Protein AF-0000000068962182 (afdb_homodimer)

Structure (mmCIF, N/CA/C/O backbone):
data_AF-0000000068962182-model_v1
#
loop_
_entity.id
_entity.type
_entity.pdbx_description
1 polymer 'SnoaL-like domain-containing protein'
#
loop_
_atom_site.group_PDB
_atom_site.id
_atom_site.type_symbol
_atom_site.label_atom_id
_atom_site.label_alt_id
_atom_site.label_comp_id
_atom_site.label_asym_id
_atom_site.label_entity_id
_atom_site.label_seq_id
_atom_site.pdbx_PDB_ins_code
_atom_site.Cartn_x
_atom_site.Cartn_y
_atom_site.Cartn_z
_atom_site.occupancy
_atom_site.B_iso_or_equiv
_atom_site.auth_seq_id
_atom_site.auth_comp_id
_atom_site.auth_asym_id
_atom_site.auth_atom_id
_atom_site.pdbx_PDB_model_num
ATOM 1 N N . MET A 1 1 ? 21.016 -2.477 -6.348 1 65.06 1 MET A N 1
ATOM 2 C CA . MET A 1 1 ? 19.859 -1.997 -7.09 1 65.06 1 MET A CA 1
ATOM 3 C C . MET A 1 1 ? 18.875 -1.283 -6.164 1 65.06 1 MET A C 1
ATOM 5 O O . MET A 1 1 ? 18.75 -1.638 -4.992 1 65.06 1 MET A O 1
ATOM 9 N N . ALA A 1 2 ? 18.281 -0.218 -6.66 1 84.88 2 ALA A N 1
ATOM 10 C CA . ALA A 1 2 ? 17.359 0.562 -5.84 1 84.88 2 ALA A CA 1
ATOM 11 C C . ALA A 1 2 ? 16.078 -0.208 -5.582 1 84.88 2 ALA A C 1
ATOM 13 O O . ALA A 1 2 ? 15.742 -1.144 -6.316 1 84.88 2 ALA A O 1
ATOM 14 N N . THR A 1 3 ? 15.523 -0.072 -4.477 1 95 3 THR A N 1
ATOM 15 C CA . THR A 1 3 ? 14.305 -0.744 -4.035 1 95 3 THR A CA 1
ATOM 16 C C . THR A 1 3 ? 13.234 -0.695 -5.121 1 95 3 THR A C 1
ATOM 18 O O . THR A 1 3 ? 12.578 -1.699 -5.395 1 95 3 THR A O 1
ATOM 21 N N . ILE A 1 4 ? 13.125 0.376 -5.848 1 97.5 4 ILE A N 1
ATOM 22 C CA . ILE A 1 4 ? 12.102 0.537 -6.883 1 97.5 4 ILE A CA 1
ATOM 23 C C . ILE A 1 4 ? 12.43 -0.361 -8.07 1 97.5 4 ILE A C 1
ATOM 25 O O . ILE A 1 4 ? 11.531 -0.941 -8.688 1 97.5 4 ILE A O 1
ATOM 29 N N . GLU A 1 5 ? 13.68 -0.471 -8.445 1 97.25 5 GLU A N 1
ATOM 30 C CA . GLU A 1 5 ? 14.086 -1.327 -9.562 1 97.25 5 GLU A CA 1
ATOM 31 C C . GLU A 1 5 ? 13.758 -2.791 -9.273 1 97.25 5 GLU A C 1
ATOM 33 O O . GLU A 1 5 ? 13.375 -3.533 -10.18 1 97.25 5 GLU A O 1
ATOM 38 N N . ILE A 1 6 ? 13.969 -3.189 -8.086 1 98 6 ILE A N 1
ATOM 39 C CA . ILE A 1 6 ? 13.633 -4.555 -7.684 1 98 6 ILE A CA 1
ATOM 40 C C . ILE A 1 6 ? 12.125 -4.773 -7.816 1 98 6 ILE A C 1
ATOM 42 O O . ILE A 1 6 ? 11.688 -5.816 -8.305 1 98 6 ILE A O 1
ATOM 46 N N . ALA A 1 7 ? 11.312 -3.791 -7.41 1 98.56 7 ALA A N 1
ATOM 47 C CA . ALA A 1 7 ? 9.859 -3.877 -7.543 1 98.56 7 ALA A CA 1
ATOM 48 C C . ALA A 1 7 ? 9.453 -3.969 -9.008 1 98.56 7 ALA A C 1
ATOM 50 O O . ALA A 1 7 ? 8.555 -4.738 -9.359 1 98.56 7 ALA A O 1
ATOM 51 N N . LYS A 1 8 ? 10.133 -3.162 -9.844 1 98.38 8 LYS A N 1
ATOM 52 C CA . LYS A 1 8 ? 9.844 -3.215 -11.273 1 98.38 8 LYS A CA 1
ATOM 53 C C . LYS A 1 8 ? 10.172 -4.586 -11.852 1 98.38 8 LYS A C 1
ATOM 55 O O . LYS A 1 8 ? 9.406 -5.133 -12.641 1 98.38 8 LYS A O 1
ATOM 60 N N . ALA A 1 9 ? 11.258 -5.145 -11.453 1 97.94 9 ALA A N 1
ATOM 61 C CA . ALA A 1 9 ? 11.648 -6.48 -11.898 1 97.94 9 ALA A CA 1
ATOM 62 C C . ALA A 1 9 ? 10.641 -7.527 -11.43 1 97.94 9 ALA A C 1
ATOM 64 O O . ALA A 1 9 ? 10.297 -8.445 -12.172 1 97.94 9 ALA A O 1
ATOM 65 N N . TYR A 1 10 ? 10.203 -7.371 -10.211 1 98.38 10 TYR A N 1
ATOM 66 C CA . TYR A 1 10 ? 9.203 -8.266 -9.648 1 98.38 10 TYR A CA 1
ATOM 67 C C . TYR A 1 10 ? 7.926 -8.25 -10.469 1 98.38 10 TYR A C 1
ATOM 69 O O . TYR A 1 10 ? 7.426 -9.297 -10.883 1 98.38 10 TYR A O 1
ATOM 77 N N . ILE A 1 11 ? 7.391 -7.078 -10.742 1 98.44 11 ILE A N 1
ATOM 78 C CA . ILE A 1 11 ? 6.145 -6.941 -11.484 1 98.44 11 ILE A CA 1
ATOM 79 C C . ILE A 1 11 ? 6.312 -7.516 -12.891 1 98.44 11 ILE A C 1
ATOM 81 O O . ILE A 1 11 ? 5.461 -8.273 -13.367 1 98.44 11 ILE A O 1
ATOM 85 N N . LYS A 1 12 ? 7.406 -7.199 -13.539 1 97.69 12 LYS A N 1
ATOM 86 C CA . LYS A 1 12 ? 7.672 -7.715 -14.875 1 97.69 12 LYS A CA 1
ATOM 87 C C . LYS A 1 12 ? 7.742 -9.242 -14.875 1 97.69 12 LYS A C 1
ATOM 89 O O . LYS A 1 12 ? 7.191 -9.898 -15.758 1 97.69 12 LYS A O 1
ATOM 94 N N . ALA A 1 13 ? 8.43 -9.781 -13.898 1 96.56 13 ALA A N 1
ATOM 95 C CA . ALA A 1 13 ? 8.57 -11.227 -13.789 1 96.56 13 ALA A CA 1
ATOM 96 C C . ALA A 1 13 ? 7.211 -11.898 -13.594 1 96.56 13 ALA A C 1
ATOM 98 O O . ALA A 1 13 ? 6.93 -12.938 -14.195 1 96.56 13 ALA A O 1
ATOM 99 N N . VAL A 1 14 ? 6.359 -11.352 -12.734 1 94.94 14 VAL A N 1
ATOM 100 C CA . VAL A 1 14 ? 5.012 -11.867 -12.516 1 94.94 14 VAL A CA 1
ATOM 101 C C . VAL A 1 14 ? 4.211 -11.789 -13.812 1 94.94 14 VAL A C 1
ATOM 103 O O . VAL A 1 14 ? 3.533 -12.742 -14.195 1 94.94 14 VAL A O 1
ATOM 106 N N . GLN A 1 15 ? 4.301 -10.695 -14.555 1 94.88 15 GLN A N 1
ATOM 107 C CA . GLN A 1 15 ? 3.557 -10.477 -15.789 1 94.88 15 GLN A CA 1
ATOM 108 C C . GLN A 1 15 ? 3.967 -11.477 -16.859 1 94.88 15 GLN A C 1
ATOM 110 O O . GLN A 1 15 ? 3.143 -11.891 -17.688 1 94.88 15 GLN A O 1
ATOM 115 N N . THR A 1 16 ? 5.199 -11.859 -16.844 1 93.75 16 THR A N 1
ATOM 116 C CA . THR A 1 16 ? 5.711 -12.688 -17.938 1 93.75 16 THR A CA 1
ATOM 117 C C . THR A 1 16 ? 5.863 -14.141 -17.484 1 93.75 16 THR A C 1
ATOM 119 O O . THR A 1 16 ? 6.262 -15 -18.266 1 93.75 16 THR A O 1
ATOM 122 N N . GLY A 1 17 ? 5.586 -14.406 -16.297 1 91.44 17 GLY A N 1
ATOM 123 C CA . GLY A 1 17 ? 5.742 -15.758 -15.773 1 91.44 17 GLY A CA 1
ATOM 124 C C . GLY A 1 17 ? 7.191 -16.203 -15.688 1 91.44 17 GLY A C 1
ATOM 125 O O . GLY A 1 17 ? 7.504 -17.375 -15.938 1 91.44 17 GLY A O 1
ATOM 126 N N . ASP A 1 18 ? 8.109 -15.258 -15.422 1 93.88 18 ASP A N 1
ATOM 127 C CA . ASP A 1 18 ? 9.539 -15.539 -15.305 1 93.88 18 ASP A CA 1
ATOM 128 C C . ASP A 1 18 ? 9.891 -16.078 -13.922 1 93.88 18 ASP A C 1
ATOM 130 O O . ASP A 1 18 ? 10.344 -15.344 -13.055 1 93.88 18 ASP A O 1
ATOM 134 N N . GLN A 1 19 ? 9.773 -17.359 -13.742 1 92.31 19 GLN A N 1
ATOM 135 C CA . GLN A 1 19 ? 9.969 -18.016 -12.445 1 92.31 19 GLN A CA 1
ATOM 136 C C . GLN A 1 19 ? 11.43 -17.922 -12 1 92.31 19 GLN A C 1
ATOM 138 O O . GLN A 1 19 ? 11.703 -17.797 -10.805 1 92.31 19 GLN A O 1
ATOM 143 N N . ALA A 1 20 ? 12.281 -18 -12.914 1 94.62 20 ALA A N 1
ATOM 144 C CA . ALA A 1 20 ? 13.703 -17.891 -12.586 1 94.62 20 ALA A CA 1
ATOM 145 C C . ALA A 1 20 ? 14.016 -16.531 -11.961 1 94.62 20 ALA A C 1
ATOM 147 O O . ALA A 1 20 ? 14.719 -16.469 -10.945 1 94.62 20 ALA A O 1
ATOM 148 N N . MET A 1 21 ? 13.508 -15.5 -12.594 1 95.75 21 MET A N 1
ATOM 149 C CA . MET A 1 21 ? 13.719 -14.164 -12.047 1 95.75 21 MET A CA 1
ATOM 150 C C . MET A 1 21 ? 13.086 -14.039 -10.664 1 95.75 21 MET A C 1
ATOM 152 O O . MET A 1 21 ? 13.688 -13.469 -9.75 1 95.75 21 MET A O 1
ATOM 156 N N . LEU A 1 22 ? 11.859 -14.5 -10.484 1 95.81 22 LEU A N 1
ATOM 157 C CA . LEU A 1 22 ? 11.211 -14.469 -9.18 1 95.81 22 LEU A CA 1
ATOM 158 C C . LEU A 1 22 ? 12.062 -15.18 -8.133 1 95.81 22 LEU A C 1
ATOM 160 O O . LEU A 1 22 ? 12.234 -14.672 -7.023 1 95.81 22 LEU A O 1
ATOM 164 N N . GLY A 1 23 ? 12.555 -16.344 -8.5 1 94.5 23 GLY A N 1
ATOM 165 C CA . GLY A 1 23 ? 13.43 -17.078 -7.602 1 94.5 23 GLY A CA 1
ATOM 166 C C . GLY A 1 23 ? 14.68 -16.312 -7.227 1 94.5 23 GLY A C 1
ATOM 167 O O . GLY A 1 23 ? 15.219 -16.484 -6.133 1 94.5 23 GLY A O 1
ATOM 168 N N . ARG A 1 24 ? 15.148 -15.445 -8.062 1 95.69 24 ARG A N 1
ATOM 169 C CA . ARG A 1 24 ? 16.359 -14.664 -7.844 1 95.69 24 ARG A CA 1
ATOM 170 C C . ARG A 1 24 ? 16.078 -13.461 -6.949 1 95.69 24 ARG A C 1
ATOM 172 O O . ARG A 1 24 ? 16.906 -13.109 -6.102 1 95.69 24 ARG A O 1
ATOM 179 N N . ILE A 1 25 ? 14.914 -12.875 -7.035 1 97.44 25 ILE A N 1
ATOM 180 C CA . ILE A 1 25 ? 14.742 -11.57 -6.406 1 97.44 25 ILE A CA 1
ATOM 181 C C . ILE A 1 25 ? 13.914 -11.719 -5.129 1 97.44 25 ILE A C 1
ATOM 183 O O . ILE A 1 25 ? 13.852 -10.797 -4.316 1 97.44 25 ILE A O 1
ATOM 187 N N . ILE A 1 26 ? 13.227 -12.781 -4.973 1 98.31 26 ILE A N 1
ATOM 188 C CA . ILE A 1 26 ? 12.484 -13.023 -3.74 1 98.31 26 ILE A CA 1
ATOM 189 C C . ILE A 1 26 ? 13.344 -13.836 -2.775 1 98.31 26 ILE A C 1
ATOM 191 O O . ILE A 1 26 ? 14 -14.805 -3.178 1 98.31 26 ILE A O 1
ATOM 195 N N . SER A 1 27 ? 13.422 -13.438 -1.523 1 98.56 27 SER A N 1
ATOM 196 C CA . SER A 1 27 ? 14.172 -14.125 -0.48 1 98.56 27 SER A CA 1
ATOM 197 C C . SER A 1 27 ? 13.664 -15.547 -0.278 1 98.56 27 SER A C 1
ATOM 199 O O . SER A 1 27 ? 12.453 -15.781 -0.284 1 98.56 27 SER A O 1
ATOM 201 N N . PRO A 1 28 ? 14.523 -16.531 -0.032 1 97.69 28 PRO A N 1
ATOM 202 C CA . PRO A 1 28 ? 14.07 -17.891 0.311 1 97.69 28 PRO A CA 1
ATOM 203 C C . PRO A 1 28 ? 13.219 -17.922 1.577 1 97.69 28 PRO A C 1
ATOM 205 O O . PRO A 1 28 ? 12.469 -18.875 1.794 1 97.69 28 PRO A O 1
ATOM 208 N N . ASN A 1 29 ? 13.336 -16.859 2.408 1 98.19 29 ASN A N 1
ATOM 209 C CA . ASN A 1 29 ? 12.594 -16.781 3.66 1 98.19 29 ASN A CA 1
ATOM 210 C C . ASN A 1 29 ? 11.477 -15.742 3.584 1 98.19 29 ASN A C 1
ATOM 212 O O . ASN A 1 29 ? 11.078 -15.172 4.602 1 98.19 29 ASN A O 1
ATOM 216 N N . VAL A 1 30 ? 11 -15.422 2.402 1 98.81 30 VAL A N 1
ATOM 217 C CA . VAL A 1 30 ? 9.977 -14.406 2.189 1 98.81 30 VAL A CA 1
ATOM 218 C C . VAL A 1 30 ? 8.758 -14.711 3.059 1 98.81 30 VAL A C 1
ATOM 220 O O . VAL A 1 30 ? 8.414 -15.875 3.275 1 98.81 30 VAL A O 1
ATOM 223 N N . ILE A 1 31 ? 8.195 -13.695 3.627 1 98.88 31 ILE A N 1
ATOM 224 C CA . ILE A 1 31 ? 6.887 -13.766 4.262 1 98.88 31 ILE A CA 1
ATOM 225 C C . ILE A 1 31 ? 5.824 -13.203 3.318 1 98.88 31 ILE A C 1
ATOM 227 O O . ILE A 1 31 ? 5.875 -12.031 2.949 1 98.88 31 ILE A O 1
ATOM 231 N N . TRP A 1 32 ? 4.879 -14.016 2.939 1 98.81 32 TRP A N 1
ATOM 232 C CA . TRP A 1 32 ? 3.846 -13.672 1.968 1 98.81 32 TRP A CA 1
ATOM 233 C C . TRP A 1 32 ? 2.473 -13.609 2.631 1 98.81 32 TRP A C 1
ATOM 235 O O . TRP A 1 32 ? 1.983 -14.617 3.152 1 98.81 32 TRP A O 1
ATOM 245 N N . HIS A 1 33 ? 1.891 -12.414 2.654 1 98.88 33 HIS A N 1
ATOM 246 C CA . HIS A 1 33 ? 0.572 -12.211 3.244 1 98.88 33 HIS A CA 1
ATOM 247 C C . HIS A 1 33 ? -0.509 -12.164 2.168 1 98.88 33 HIS A C 1
ATOM 249 O O . HIS A 1 33 ? -0.689 -11.133 1.513 1 98.88 33 HIS A O 1
ATOM 255 N N . GLN A 1 34 ? -1.21 -13.234 1.963 1 98.56 34 GLN A N 1
ATOM 256 C CA . GLN A 1 34 ? -2.34 -13.328 1.043 1 98.56 34 GLN A CA 1
ATOM 257 C C . GLN A 1 34 ? -3.652 -13 1.749 1 98.56 34 GLN A C 1
ATOM 259 O O . GLN A 1 34 ? -4.02 -13.656 2.725 1 98.56 34 GLN A O 1
ATOM 264 N N . PRO A 1 35 ? -4.352 -12 1.207 1 97.56 35 PRO A N 1
ATOM 265 C CA . PRO A 1 35 ? -5.59 -11.617 1.884 1 97.56 35 PRO A CA 1
ATOM 266 C C . PRO A 1 35 ? -6.75 -12.562 1.588 1 97.56 35 PRO A C 1
ATOM 268 O O . PRO A 1 35 ? -6.617 -13.461 0.752 1 97.56 35 PRO A O 1
ATOM 271 N N . GLY A 1 36 ? -7.828 -12.328 2.408 1 96.5 36 GLY A N 1
ATOM 272 C CA . GLY A 1 36 ? -9.109 -12.906 2.029 1 96.5 36 GLY A CA 1
ATOM 273 C C . GLY A 1 36 ? -9.43 -14.188 2.766 1 96.5 36 GLY A C 1
ATOM 274 O O . GLY A 1 36 ? -8.828 -14.484 3.801 1 96.5 36 GLY A O 1
ATOM 275 N N . ASN A 1 37 ? -10.477 -14.805 2.307 1 96.5 37 ASN A N 1
ATOM 276 C CA . ASN A 1 37 ? -11.008 -16.078 2.791 1 96.5 37 ASN A CA 1
ATOM 277 C C . ASN A 1 37 ? -11.156 -17.094 1.661 1 96.5 37 ASN A C 1
ATOM 279 O O . ASN A 1 37 ? -12.266 -17.484 1.323 1 96.5 37 ASN A O 1
ATOM 283 N N . ASN A 1 38 ? -10.07 -17.547 1.032 1 96.75 38 ASN A N 1
ATOM 284 C CA . ASN A 1 38 ? -10.016 -18.516 -0.054 1 96.75 38 ASN A CA 1
ATOM 285 C C . ASN A 1 38 ? -8.898 -19.531 0.157 1 96.75 38 ASN A C 1
ATOM 287 O O . ASN A 1 38 ? -8.18 -19.469 1.156 1 96.75 38 ASN A O 1
ATOM 291 N N . GLN A 1 39 ? -8.68 -20.516 -0.715 1 97.19 39 GLN A N 1
ATOM 292 C CA . GLN A 1 39 ? -7.773 -21.656 -0.516 1 97.19 39 GLN A CA 1
ATOM 293 C C . GLN A 1 39 ? -6.32 -21.188 -0.449 1 97.19 39 GLN A C 1
ATOM 295 O O . GLN A 1 39 ? -5.445 -21.938 -0.012 1 97.19 39 GLN A O 1
ATOM 300 N N . PHE A 1 40 ? -6.059 -19.906 -0.812 1 97.5 40 PHE A N 1
ATOM 301 C CA . PHE A 1 40 ? -4.684 -19.422 -0.831 1 97.5 40 PHE A CA 1
ATOM 302 C C . PHE A 1 40 ? -4.449 -18.422 0.286 1 97.5 40 PHE A C 1
ATOM 304 O O . PHE A 1 40 ? -3.32 -17.984 0.509 1 97.5 40 PHE A O 1
ATOM 311 N N . SER A 1 41 ? -5.5 -17.984 0.974 1 98.06 41 SER A N 1
ATOM 312 C CA . SER A 1 41 ? -5.414 -16.938 1.98 1 98.06 41 SER A CA 1
ATOM 313 C C . SER A 1 41 ? -4.52 -17.359 3.143 1 98.06 41 SER A C 1
ATOM 315 O O . SER A 1 41 ? -4.441 -18.531 3.477 1 98.06 41 SER A O 1
ATOM 317 N N . GLY A 1 42 ? -3.855 -16.359 3.787 1 97.81 42 GLY A N 1
ATOM 318 C CA . GLY A 1 42 ? -3.033 -16.594 4.961 1 97.81 42 GLY A CA 1
ATOM 319 C C . GLY A 1 42 ? -1.6 -16.125 4.793 1 97.81 42 GLY A C 1
ATOM 320 O O . GLY A 1 42 ? -1.29 -15.383 3.865 1 97.81 42 GLY A O 1
ATOM 321 N N . VAL A 1 43 ? -0.81 -16.438 5.793 1 98.56 43 VAL A N 1
ATOM 322 C CA . VAL A 1 43 ? 0.61 -16.109 5.777 1 98.56 43 VA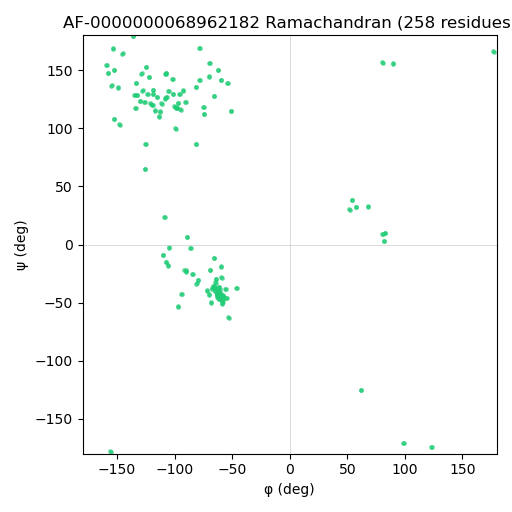L A CA 1
ATOM 323 C C . VAL A 1 43 ? 1.423 -17.328 5.355 1 98.56 43 VAL A C 1
ATOM 325 O O . VAL A 1 43 ? 1.314 -18.391 5.969 1 98.56 43 VAL A O 1
ATOM 328 N N . HIS A 1 44 ? 2.123 -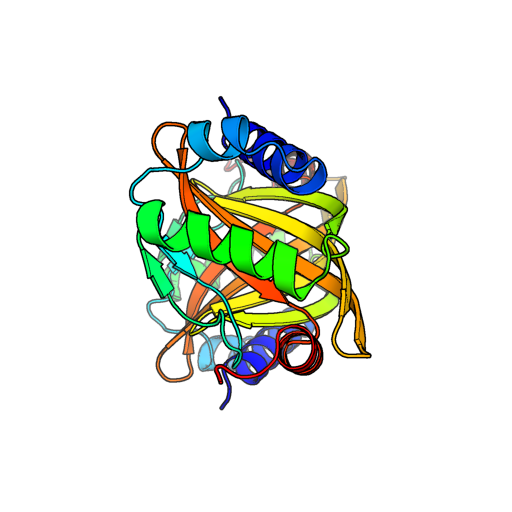17.172 4.219 1 98.62 44 HIS A N 1
ATOM 329 C CA . HIS A 1 44 ? 3 -18.219 3.697 1 98.62 44 HIS A CA 1
ATOM 330 C C . HIS A 1 44 ? 4.469 -17.844 3.875 1 98.62 44 HIS A C 1
ATOM 332 O O . HIS A 1 44 ? 4.902 -16.781 3.408 1 98.62 44 HIS A O 1
ATOM 338 N N . CYS A 1 45 ? 5.184 -18.75 4.488 1 98.56 45 CYS A N 1
ATOM 339 C CA . CYS A 1 45 ? 6.57 -18.438 4.832 1 98.56 45 CYS A CA 1
ATOM 340 C C . CYS A 1 45 ? 7.535 -19.281 4 1 98.56 45 CYS A C 1
ATOM 342 O O . CYS A 1 45 ? 7.488 -20.5 4.039 1 98.56 45 CYS A O 1
ATOM 344 N N . GLY A 1 46 ? 8.352 -18.531 3.293 1 98 46 GLY A N 1
ATOM 345 C CA . GLY A 1 46 ? 9.398 -19.188 2.521 1 98 46 GLY A CA 1
ATOM 346 C C . GLY A 1 46 ? 8.969 -19.547 1.113 1 98 46 GLY A C 1
ATOM 347 O O . GLY A 1 46 ? 7.789 -19.828 0.874 1 98 46 GLY A O 1
ATOM 348 N N . MET A 1 47 ? 10 -19.656 0.258 1 96.12 47 MET A N 1
ATOM 349 C CA . MET A 1 47 ? 9.727 -19.984 -1.138 1 96.12 47 MET A CA 1
ATOM 350 C C . MET A 1 47 ? 9.234 -21.422 -1.268 1 96.12 47 MET A C 1
ATOM 352 O O . MET A 1 47 ? 8.555 -21.766 -2.238 1 96.12 47 MET A O 1
ATOM 356 N N . THR A 1 48 ? 9.523 -22.234 -0.334 1 96.5 48 THR A N 1
ATOM 357 C CA . THR A 1 48 ? 9.062 -23.609 -0.343 1 96.5 48 THR A CA 1
ATOM 358 C C . THR A 1 48 ? 7.539 -23.672 -0.251 1 96.5 48 THR A C 1
ATOM 360 O O . THR A 1 48 ? 6.918 -24.625 -0.743 1 96.5 48 THR A O 1
ATOM 363 N N . ALA A 1 49 ? 6.941 -22.688 0.393 1 97.44 49 ALA A N 1
ATOM 364 C CA . ALA A 1 49 ? 5.488 -22.594 0.479 1 97.44 49 ALA A CA 1
ATOM 365 C C . ALA A 1 49 ? 4.93 -21.703 -0.637 1 97.44 49 ALA A C 1
ATOM 367 O O . ALA A 1 49 ? 3.934 -22.062 -1.274 1 97.44 49 ALA A O 1
ATOM 368 N N . VAL A 1 50 ? 5.562 -20.609 -0.897 1 97.31 50 VAL A N 1
ATOM 369 C CA . VAL A 1 50 ? 5.062 -19.594 -1.819 1 97.31 50 VAL A CA 1
ATOM 370 C C . VAL A 1 50 ? 5.133 -20.125 -3.252 1 97.31 50 VAL A C 1
ATOM 372 O O . VAL A 1 50 ? 4.199 -19.922 -4.035 1 97.31 50 VAL A O 1
ATOM 375 N N . GLY A 1 51 ? 6.184 -20.766 -3.621 1 94.62 51 GLY A N 1
ATOM 376 C CA . GLY A 1 51 ? 6.34 -21.297 -4.965 1 94.62 51 GLY A CA 1
ATOM 377 C C . GLY A 1 51 ? 5.18 -22.172 -5.391 1 94.62 51 GLY A C 1
ATOM 378 O O . GLY A 1 51 ? 4.484 -21.859 -6.359 1 94.62 51 GLY A O 1
ATOM 379 N N . PRO A 1 52 ? 4.969 -23.297 -4.668 1 95.25 52 PRO A N 1
ATOM 380 C CA . PRO A 1 52 ? 3.848 -24.172 -5 1 95.25 52 PRO A CA 1
ATOM 381 C C . PRO A 1 52 ? 2.504 -23.453 -4.992 1 95.25 52 PRO A C 1
ATOM 383 O O . PRO A 1 52 ? 1.632 -23.75 -5.812 1 95.25 52 PRO A O 1
ATOM 386 N N . MET A 1 53 ? 2.275 -22.531 -4.074 1 95.31 53 MET A N 1
ATOM 387 C CA . MET A 1 53 ? 1.032 -21.781 -4.035 1 95.31 53 MET A CA 1
ATOM 388 C C . MET A 1 53 ? 0.823 -21.016 -5.34 1 95.31 53 MET A C 1
ATOM 390 O O . MET A 1 53 ? -0.259 -21.062 -5.93 1 95.31 53 MET A O 1
ATOM 394 N N . LEU A 1 54 ? 1.853 -20.312 -5.785 1 94.19 54 LEU A N 1
ATOM 395 C CA . LEU A 1 54 ? 1.759 -19.562 -7.031 1 94.19 54 LEU A CA 1
ATOM 396 C C . LEU A 1 54 ? 1.485 -20.484 -8.211 1 94.19 54 LEU A C 1
ATOM 398 O O . LEU A 1 54 ? 0.724 -20.141 -9.117 1 94.19 54 LEU A O 1
ATOM 402 N N . GLY A 1 55 ? 2.162 -21.641 -8.188 1 93.25 55 GLY A N 1
ATOM 403 C CA . GLY A 1 55 ? 1.869 -22.641 -9.203 1 93.25 55 GLY A CA 1
ATOM 404 C C . GLY A 1 55 ? 0.415 -23.078 -9.211 1 93.25 55 GLY A C 1
ATOM 405 O O . GLY A 1 55 ? -0.204 -23.172 -10.273 1 93.25 55 GLY A O 1
ATOM 406 N N . LYS A 1 56 ? -0.1 -23.359 -8.086 1 94.88 56 LYS A N 1
ATOM 407 C CA . LYS A 1 56 ? -1.5 -23.75 -7.977 1 94.88 56 LYS A CA 1
ATOM 408 C C . LYS A 1 56 ? -2.43 -22.625 -8.414 1 94.88 56 LYS A C 1
ATOM 410 O O . LYS A 1 56 ? -3.484 -22.875 -9 1 94.88 56 LYS A O 1
ATOM 415 N N . MET A 1 57 ? -2.143 -21.406 -8.109 1 94.75 57 MET A N 1
ATOM 416 C CA . MET A 1 57 ? -2.926 -20.25 -8.562 1 94.75 57 MET A CA 1
ATOM 417 C C . MET A 1 57 ? -2.99 -20.203 -10.086 1 94.75 57 MET A C 1
ATOM 419 O O . MET A 1 57 ? -4.043 -19.906 -10.656 1 94.75 57 MET A O 1
ATOM 423 N N . MET A 1 58 ? -1.833 -20.438 -10.711 1 93.06 58 MET A N 1
ATOM 424 C CA . MET A 1 58 ? -1.804 -20.469 -12.172 1 93.06 58 MET A CA 1
ATOM 425 C C . MET A 1 58 ? -2.705 -21.578 -12.703 1 93.06 58 MET A C 1
ATOM 427 O O . MET A 1 58 ? -3.387 -21.391 -13.719 1 93.06 58 MET A O 1
ATOM 431 N N . GLU A 1 59 ? -2.723 -22.656 -12 1 93.56 59 GLU A N 1
ATOM 432 C CA . GLU A 1 59 ? -3.559 -23.781 -12.406 1 93.56 59 GLU A CA 1
ATOM 433 C C . GLU A 1 59 ? -5.039 -23.453 -12.25 1 93.56 59 GLU A C 1
ATOM 435 O O . GLU A 1 59 ? -5.824 -23.641 -13.188 1 93.56 59 GLU A O 1
ATOM 440 N N . VAL A 1 60 ? -5.383 -22.969 -11.109 1 93.88 60 VAL A N 1
ATOM 441 C CA . VAL A 1 60 ? -6.773 -22.656 -10.805 1 93.88 60 VAL A CA 1
ATOM 442 C C . VAL A 1 60 ? -7.301 -21.609 -11.773 1 93.88 60 VAL A C 1
ATOM 444 O O . VAL A 1 60 ? -8.453 -21.672 -12.203 1 93.88 60 VAL A O 1
ATOM 447 N N . SER A 1 61 ? -6.469 -20.641 -12.117 1 94.81 61 SER A N 1
ATOM 448 C CA . SER A 1 61 ? -6.887 -19.562 -13 1 94.81 61 SER A CA 1
ATOM 449 C C . SER A 1 61 ? -6.723 -19.938 -14.469 1 94.81 61 SER A C 1
ATOM 451 O O . SER A 1 61 ? -6.996 -19.141 -15.359 1 94.81 61 SER A O 1
ATOM 453 N N . LYS A 1 62 ? -6.176 -21.156 -14.805 1 93.75 62 LYS A N 1
ATOM 454 C CA . LYS A 1 62 ? -5.918 -21.641 -16.156 1 93.75 62 LYS A CA 1
ATOM 455 C C . LYS A 1 62 ? -5.004 -20.672 -16.906 1 93.75 62 LYS A C 1
ATOM 457 O O . LYS A 1 62 ? -5.227 -20.391 -18.094 1 93.75 62 LYS A O 1
ATOM 462 N N . GLY A 1 63 ? -4.145 -20.062 -16.109 1 93.06 63 GLY A N 1
ATOM 463 C CA . GLY A 1 63 ? -3.127 -19.203 -16.688 1 93.06 63 GLY A CA 1
ATOM 464 C C . GLY A 1 63 ? -3.646 -17.812 -17.031 1 93.06 63 GLY A C 1
ATOM 465 O O . GLY A 1 63 ? -2.93 -17 -17.625 1 93.06 63 GLY A O 1
ATOM 466 N N . THR A 1 64 ? -4.891 -17.469 -16.609 1 94.94 64 THR A N 1
ATOM 467 C CA . THR A 1 64 ? -5.488 -16.203 -17.047 1 94.94 64 THR A CA 1
ATOM 468 C C . THR A 1 64 ? -5.168 -15.094 -16.047 1 94.94 64 THR A C 1
ATOM 470 O O . THR A 1 64 ? -5.309 -13.914 -16.359 1 94.94 64 THR A O 1
ATOM 473 N N . PHE A 1 65 ? -4.855 -15.492 -14.828 1 95.81 65 PHE A N 1
ATOM 474 C CA . PHE A 1 65 ? -4.566 -14.477 -13.82 1 95.81 65 PHE A CA 1
ATOM 475 C C . PHE A 1 65 ? -3.301 -13.711 -14.18 1 95.81 65 PHE A C 1
ATOM 477 O O . PHE A 1 65 ? -2.246 -14.305 -14.406 1 95.81 65 PHE A O 1
ATOM 484 N N . SER A 1 66 ? -3.408 -12.383 -14.188 1 96.44 66 SER A N 1
ATOM 485 C CA . SER A 1 66 ? -2.273 -11.562 -14.594 1 96.44 66 SER A CA 1
ATOM 486 C C . SER A 1 66 ? -2.393 -10.141 -14.039 1 96.44 66 SER A C 1
ATOM 488 O O . SER A 1 66 ? -3.5 -9.648 -13.812 1 96.44 66 SER A O 1
ATOM 490 N N . ILE A 1 67 ? -1.261 -9.586 -13.758 1 97.88 67 ILE A N 1
ATOM 491 C CA . ILE A 1 67 ? -1.212 -8.141 -13.578 1 97.88 67 ILE A CA 1
ATOM 492 C C . ILE A 1 67 ? -1.32 -7.453 -14.938 1 97.88 67 ILE A C 1
ATOM 494 O O . ILE A 1 67 ? -0.392 -7.516 -15.75 1 97.88 67 ILE A O 1
ATOM 498 N N . THR A 1 68 ? -2.363 -6.789 -15.18 1 97.94 68 THR A N 1
ATOM 499 C CA . THR A 1 68 ? -2.637 -6.25 -16.5 1 97.94 68 THR A CA 1
ATOM 500 C C . THR A 1 68 ? -2.053 -4.848 -16.656 1 97.94 68 THR A C 1
ATOM 502 O O . THR A 1 68 ? -1.87 -4.355 -17.766 1 97.94 68 THR A O 1
ATOM 505 N N . ARG A 1 69 ? -1.849 -4.184 -15.57 1 97.75 69 ARG A N 1
ATOM 506 C CA . ARG A 1 69 ? -1.301 -2.832 -15.547 1 97.75 69 ARG A CA 1
ATOM 507 C C . ARG A 1 69 ? -0.614 -2.541 -14.219 1 97.75 69 ARG A C 1
ATOM 509 O O . ARG A 1 69 ? -1.092 -2.963 -13.156 1 97.75 69 ARG A O 1
ATOM 516 N N . ALA A 1 70 ? 0.508 -1.943 -14.227 1 98 70 ALA A N 1
ATOM 517 C CA . ALA A 1 70 ? 1.191 -1.361 -13.07 1 98 70 ALA A CA 1
ATOM 518 C C . ALA A 1 70 ? 1.395 0.14 -13.258 1 98 70 ALA A C 1
ATOM 520 O O . ALA A 1 70 ? 2.053 0.572 -14.203 1 98 70 ALA A O 1
ATOM 521 N N . ASP A 1 71 ? 0.854 0.882 -12.398 1 97.38 71 ASP A N 1
ATOM 522 C CA . ASP A 1 71 ? 0.773 2.324 -12.617 1 97.38 71 ASP A CA 1
ATOM 523 C C . ASP A 1 71 ? 1.912 3.051 -11.906 1 97.38 71 ASP A C 1
ATOM 525 O O . ASP A 1 71 ? 2.594 3.887 -12.508 1 97.38 71 ASP A O 1
ATOM 529 N N . HIS A 1 72 ? 2.049 2.803 -10.672 1 98.5 72 HIS A N 1
ATOM 530 C CA . HIS A 1 72 ? 2.998 3.576 -9.883 1 98.5 72 HIS A CA 1
ATOM 531 C C . HIS A 1 72 ? 3.855 2.666 -9.008 1 98.5 72 HIS A C 1
ATOM 533 O O . HIS A 1 72 ? 3.367 1.663 -8.484 1 98.5 72 HIS A O 1
ATOM 539 N N . TYR A 1 73 ? 5.098 2.967 -8.93 1 98.75 73 TYR A N 1
ATOM 540 C CA . TYR A 1 73 ? 6.078 2.391 -8.008 1 98.75 73 TYR A CA 1
ATOM 541 C C . TYR A 1 73 ? 6.574 3.434 -7.016 1 98.75 73 TYR A C 1
ATOM 543 O O . TYR A 1 73 ? 7.27 4.379 -7.395 1 98.75 73 TYR A O 1
ATOM 551 N N . MET A 1 74 ? 6.152 3.254 -5.75 1 98.81 74 MET A N 1
ATOM 552 C CA . MET A 1 74 ? 6.375 4.305 -4.762 1 98.81 74 MET A CA 1
ATOM 553 C C . MET A 1 74 ? 7.156 3.773 -3.564 1 98.81 74 MET A C 1
ATOM 555 O O . MET A 1 74 ? 6.762 2.775 -2.957 1 98.81 74 MET A O 1
ATOM 559 N N . ALA A 1 75 ? 8.219 4.492 -3.199 1 98.38 75 ALA A N 1
ATOM 560 C CA . ALA A 1 75 ? 9.109 3.984 -2.154 1 98.38 75 ALA A CA 1
ATOM 561 C C . ALA A 1 75 ? 8.93 4.766 -0.856 1 98.38 75 ALA A C 1
ATOM 563 O O . ALA A 1 75 ? 8.625 5.961 -0.88 1 98.38 75 ALA A O 1
ATOM 564 N N . ASN A 1 76 ? 9.094 4.133 0.285 1 98.62 76 ASN A N 1
ATOM 565 C CA . ASN A 1 76 ? 9.305 4.676 1.623 1 98.62 76 ASN A CA 1
ATOM 566 C C . ASN A 1 76 ? 10.195 3.766 2.461 1 98.62 76 ASN A C 1
ATOM 568 O O . ASN A 1 76 ? 9.734 2.76 3.002 1 98.62 76 ASN A O 1
ATOM 572 N N . GLY A 1 77 ? 11.461 4.184 2.582 1 96.56 77 GLY A N 1
ATOM 573 C CA . GLY A 1 77 ? 12.43 3.299 3.205 1 96.56 77 GLY A CA 1
ATOM 574 C C . GLY A 1 77 ? 12.633 2.002 2.443 1 96.56 77 GLY A C 1
ATOM 575 O O . GLY A 1 77 ? 12.898 2.018 1.239 1 96.56 77 GLY A O 1
ATOM 576 N N . ASP A 1 78 ? 12.461 0.882 3.133 1 97.5 78 ASP A N 1
ATOM 577 C CA . ASP A 1 78 ? 12.68 -0.437 2.549 1 97.5 78 ASP A CA 1
ATOM 578 C C . ASP A 1 78 ? 11.406 -0.972 1.897 1 97.5 78 ASP A C 1
ATOM 580 O O . ASP A 1 78 ? 11.367 -2.121 1.45 1 97.5 78 ASP A O 1
ATOM 584 N N . PHE A 1 79 ? 10.414 -0.134 1.858 1 98.69 79 PHE A N 1
ATOM 585 C CA . PHE A 1 79 ? 9.141 -0.573 1.303 1 98.69 79 PHE A CA 1
ATOM 586 C C . PHE A 1 79 ? 8.891 0.065 -0.06 1 98.69 79 PHE A C 1
ATOM 588 O O . PHE A 1 79 ? 9.312 1.198 -0.305 1 98.69 79 PHE A O 1
ATOM 595 N N . VAL A 1 80 ? 8.242 -0.665 -0.902 1 98.81 80 VAL A N 1
ATOM 596 C CA . VAL A 1 80 ? 7.703 -0.145 -2.154 1 98.81 80 VAL A CA 1
ATOM 597 C C . VAL A 1 80 ? 6.238 -0.55 -2.295 1 98.81 80 VAL A C 1
ATOM 599 O O . VAL A 1 80 ? 5.898 -1.729 -2.162 1 98.81 80 VAL A O 1
ATOM 602 N N . ALA A 1 81 ? 5.391 0.397 -2.453 1 98.94 81 ALA A N 1
ATOM 603 C CA . ALA A 1 81 ? 4.004 0.152 -2.83 1 98.94 81 ALA A CA 1
ATOM 604 C C . ALA A 1 81 ? 3.812 0.29 -4.34 1 98.94 81 ALA A C 1
ATOM 606 O O . ALA A 1 81 ? 4.246 1.277 -4.938 1 98.94 81 ALA A O 1
ATOM 607 N N . VAL A 1 82 ? 3.217 -0.653 -4.93 1 98.94 82 VAL A N 1
ATOM 608 C CA . VAL A 1 82 ? 2.928 -0.649 -6.359 1 98.94 82 VAL A CA 1
ATOM 609 C C . VAL A 1 82 ? 1.417 -0.66 -6.582 1 98.94 82 VAL A C 1
ATOM 611 O O . VAL A 1 82 ? 0.724 -1.577 -6.137 1 98.94 82 VAL A O 1
ATOM 614 N N . THR A 1 83 ? 0.864 0.381 -7.16 1 98.88 83 THR A N 1
ATOM 615 C CA . THR A 1 83 ? -0.53 0.326 -7.586 1 98.88 83 THR A CA 1
ATOM 616 C C . THR A 1 83 ? -0.654 -0.372 -8.938 1 98.88 83 THR A C 1
ATOM 618 O O . THR A 1 83 ? 0.133 -0.113 -9.852 1 98.88 83 THR A O 1
ATOM 621 N N . LEU A 1 84 ? -1.62 -1.232 -9.008 1 98.81 84 LEU A N 1
ATOM 622 C CA . LEU A 1 84 ? -1.715 -2.082 -10.188 1 98.81 84 LEU A CA 1
ATOM 623 C C . LEU A 1 84 ? -3.152 -2.533 -10.422 1 98.81 84 LEU A C 1
ATOM 625 O O . LEU A 1 84 ? -4.055 -2.166 -9.664 1 98.81 84 LEU A O 1
ATOM 629 N N . GLU A 1 85 ? -3.381 -3.092 -11.555 1 98.69 85 GLU A N 1
ATOM 630 C CA . GLU A 1 85 ? -4.609 -3.797 -11.914 1 98.69 85 GLU A CA 1
ATOM 631 C C . GLU A 1 85 ? -4.332 -5.262 -12.234 1 98.69 85 GLU A C 1
ATOM 633 O O . GLU A 1 85 ? -3.346 -5.578 -12.906 1 98.69 85 GLU A O 1
ATOM 638 N N . PHE A 1 86 ? -5.094 -6.133 -11.695 1 98.31 86 PHE A N 1
ATOM 639 C CA . PHE A 1 86 ? -4.984 -7.547 -12.031 1 98.31 86 PHE A CA 1
ATOM 640 C C . PHE A 1 86 ? -6.32 -8.102 -12.508 1 98.31 86 PHE A C 1
ATOM 642 O O . PHE A 1 86 ? -7.375 -7.539 -12.188 1 98.31 86 PHE A O 1
ATOM 649 N N . ALA A 1 87 ? -6.227 -9.094 -13.297 1 98.06 87 ALA A N 1
ATOM 650 C CA . ALA A 1 87 ? -7.402 -9.672 -13.945 1 98.06 87 ALA A CA 1
ATOM 651 C C . ALA A 1 87 ? -7.254 -11.188 -14.094 1 98.06 87 ALA A C 1
ATOM 653 O O . ALA A 1 87 ? -6.168 -11.734 -13.906 1 98.06 87 ALA A O 1
ATOM 654 N N . GLY A 1 88 ? -8.32 -11.844 -14.359 1 97.44 88 GLY A N 1
ATOM 655 C CA . GLY A 1 88 ? -8.367 -13.281 -14.609 1 97.44 88 GLY A CA 1
ATOM 656 C C . GLY A 1 88 ? -9.773 -13.805 -14.82 1 97.44 88 GLY A C 1
ATOM 657 O O . GLY A 1 88 ? -10.75 -13.062 -14.656 1 97.44 88 GLY A O 1
ATOM 658 N N . GLU A 1 89 ? -9.797 -14.969 -15.305 1 95.94 89 GLU A N 1
ATOM 659 C CA . GLU A 1 89 ? -11.07 -15.672 -15.484 1 95.94 89 GLU A CA 1
ATOM 660 C C . GLU A 1 89 ? -10.984 -17.109 -14.992 1 95.94 89 GLU A C 1
ATOM 662 O O . GLU A 1 89 ? -10.148 -17.891 -15.469 1 95.94 89 GLU A O 1
ATOM 667 N N . ALA A 1 90 ? -11.758 -17.422 -14 1 91.75 90 ALA A N 1
ATOM 668 C CA . ALA A 1 90 ? -11.828 -18.766 -13.406 1 91.75 90 ALA A CA 1
ATOM 669 C C . ALA A 1 90 ? -13.141 -18.953 -12.648 1 91.75 90 ALA A C 1
ATOM 671 O O . ALA A 1 90 ? -13.734 -17.984 -12.172 1 91.75 90 ALA A O 1
ATOM 672 N N . ASN A 1 91 ? -13.547 -20.219 -12.539 1 88.62 91 ASN A N 1
ATOM 673 C CA . ASN A 1 91 ? -14.703 -20.594 -11.727 1 88.62 91 ASN A CA 1
ATOM 674 C C . ASN A 1 91 ? -15.93 -19.75 -12.086 1 88.62 91 ASN A C 1
ATOM 676 O O . ASN A 1 91 ? -16.641 -19.281 -11.195 1 88.62 91 ASN A O 1
ATOM 680 N N . GLY A 1 92 ? -16.016 -19.344 -13.305 1 91.19 92 GLY A N 1
ATOM 681 C CA . GLY A 1 92 ? -17.172 -18.594 -13.781 1 91.19 92 GLY A CA 1
ATOM 682 C C . GLY A 1 92 ? -17.109 -17.125 -13.453 1 91.19 92 GLY A C 1
ATOM 683 O O . GLY A 1 92 ? -18.062 -16.391 -13.695 1 91.19 92 GLY A O 1
ATOM 684 N N . ILE A 1 93 ? -16.016 -16.75 -12.852 1 94.56 93 ILE A N 1
ATOM 685 C CA . ILE A 1 93 ? -15.852 -15.367 -12.438 1 94.56 93 ILE A CA 1
ATOM 686 C C . ILE A 1 93 ? -14.82 -14.68 -13.336 1 94.56 93 ILE A C 1
ATOM 688 O O . ILE A 1 93 ? -13.742 -15.234 -13.594 1 94.56 93 ILE A O 1
ATOM 692 N N . LYS A 1 94 ? -15.156 -13.57 -13.953 1 96.19 94 LYS A N 1
ATOM 693 C CA . LYS A 1 94 ? -14.219 -12.656 -14.602 1 96.19 94 LYS A CA 1
ATOM 694 C C . LYS A 1 94 ? -13.797 -11.531 -13.664 1 96.19 94 LYS A C 1
ATOM 696 O O . LYS A 1 94 ? -14.617 -10.695 -13.281 1 96.19 94 LYS A O 1
ATOM 701 N N . LEU A 1 95 ? -12.57 -11.562 -13.383 1 96.56 95 LEU A N 1
ATOM 702 C CA . LEU A 1 95 ? -11.992 -10.633 -12.414 1 96.56 95 LEU A CA 1
ATOM 703 C C . LEU A 1 95 ? -11.188 -9.547 -13.109 1 96.56 95 LEU A C 1
ATOM 705 O O . LEU A 1 95 ? -10.438 -9.828 -14.047 1 96.56 95 LEU A O 1
ATOM 709 N N . LYS A 1 96 ? -11.375 -8.305 -12.773 1 98.12 96 LYS A N 1
ATOM 710 C CA . LYS A 1 96 ? -10.555 -7.148 -13.125 1 98.12 96 LYS A CA 1
ATOM 711 C C . LYS A 1 96 ? -10.664 -6.055 -12.062 1 98.12 96 LYS A C 1
ATOM 713 O O . LYS A 1 96 ? -11.711 -5.422 -11.922 1 98.12 96 LYS A O 1
ATOM 718 N N . GLN A 1 97 ? -9.68 -5.879 -11.336 1 98.31 97 GLN A N 1
ATOM 719 C CA . GLN A 1 97 ? -9.805 -4.934 -10.234 1 98.31 97 GLN A CA 1
ATOM 720 C C . GLN A 1 97 ? -8.445 -4.332 -9.875 1 98.31 97 GLN A C 1
ATOM 722 O O . GLN A 1 97 ? -7.406 -4.961 -10.078 1 98.31 97 GLN A O 1
ATOM 727 N N . PRO A 1 98 ? -8.445 -3.146 -9.406 1 98.56 98 PRO A N 1
ATOM 728 C CA . PRO A 1 98 ? -7.211 -2.547 -8.898 1 98.56 98 PRO A CA 1
ATOM 729 C C . PRO A 1 98 ? -6.734 -3.195 -7.598 1 98.56 98 PRO A C 1
ATOM 731 O O . PRO A 1 98 ? -7.527 -3.816 -6.883 1 98.56 98 PRO A O 1
ATOM 734 N N . GLY A 1 99 ? -5.508 -3.094 -7.34 1 98.75 99 GLY A N 1
ATOM 735 C CA . GLY A 1 99 ? -4.887 -3.543 -6.105 1 98.75 99 GLY A CA 1
ATOM 736 C C . GLY A 1 99 ? -3.594 -2.816 -5.789 1 98.75 99 GLY A C 1
ATOM 737 O O . GLY A 1 99 ? -3.227 -1.862 -6.48 1 98.75 99 GLY A O 1
ATOM 738 N N . VAL A 1 100 ? -2.984 -3.201 -4.727 1 98.94 100 VAL A N 1
ATOM 739 C CA . VAL A 1 100 ? -1.666 -2.732 -4.312 1 98.94 100 VAL A CA 1
ATOM 740 C C . VAL A 1 100 ? -0.811 -3.918 -3.871 1 98.94 100 VAL A C 1
ATOM 742 O O . VAL A 1 100 ? -1.28 -4.789 -3.135 1 98.94 100 VAL A O 1
ATOM 745 N N . ASP A 1 101 ? 0.383 -4.055 -4.398 1 98.94 101 ASP A N 1
ATOM 746 C CA . ASP A 1 101 ? 1.412 -4.922 -3.836 1 98.94 101 ASP A CA 1
ATOM 747 C C . ASP A 1 101 ? 2.391 -4.129 -2.973 1 98.94 101 ASP A C 1
ATOM 749 O O . ASP A 1 101 ? 3.01 -3.176 -3.445 1 98.94 101 ASP A O 1
ATOM 753 N N . LEU A 1 102 ? 2.439 -4.457 -1.722 1 98.94 102 LEU A N 1
ATOM 754 C CA . LEU A 1 102 ? 3.438 -3.898 -0.819 1 98.94 102 LEU A CA 1
ATOM 755 C C . LEU A 1 102 ? 4.621 -4.848 -0.662 1 98.94 102 LEU A C 1
ATOM 757 O O . LEU A 1 102 ? 4.449 -5.992 -0.24 1 98.94 102 LEU A O 1
ATOM 761 N N . LEU A 1 103 ? 5.801 -4.312 -1.003 1 98.88 103 LEU A N 1
ATOM 762 C CA . LEU A 1 103 ? 7.023 -5.105 -0.969 1 98.88 103 LEU A CA 1
ATOM 763 C C . LEU A 1 103 ? 8.023 -4.516 0.016 1 98.88 103 LEU A C 1
ATOM 765 O O . LEU A 1 103 ? 8.266 -3.307 0.013 1 98.88 103 LEU A O 1
ATOM 769 N N . ARG A 1 104 ? 8.539 -5.34 0.893 1 98.88 104 ARG A N 1
ATOM 770 C CA . ARG A 1 104 ? 9.695 -4.945 1.686 1 98.88 104 ARG A CA 1
ATOM 771 C C . ARG A 1 104 ? 10.977 -5.559 1.127 1 98.88 104 ARG A C 1
ATOM 773 O O . ARG A 1 104 ? 11.023 -6.758 0.841 1 98.88 104 ARG A O 1
ATOM 780 N N . VAL A 1 105 ? 11.977 -4.754 0.913 1 98.69 105 VAL A N 1
ATOM 781 C CA . VAL A 1 105 ? 13.219 -5.184 0.282 1 98.69 105 VAL A CA 1
ATOM 782 C C . VAL A 1 105 ? 14.367 -5.062 1.276 1 98.69 105 VAL A C 1
ATOM 784 O O . VAL A 1 105 ? 14.516 -4.039 1.95 1 98.69 105 VAL A O 1
ATOM 787 N N . GLU A 1 106 ? 15.078 -6.086 1.457 1 97.75 106 GLU A N 1
ATOM 788 C CA . GLU A 1 106 ? 16.297 -6.125 2.25 1 97.75 106 GLU A CA 1
ATOM 789 C C . GLU A 1 106 ? 17.422 -6.844 1.499 1 97.75 106 GLU A C 1
ATOM 791 O O . GLU A 1 106 ? 17.219 -7.941 0.978 1 97.75 106 GLU A O 1
ATOM 796 N N . ASP A 1 107 ? 18.594 -6.148 1.441 1 95.06 107 ASP A N 1
ATOM 797 C CA . ASP A 1 107 ? 19.797 -6.719 0.83 1 95.06 107 ASP A CA 1
ATOM 798 C C . ASP A 1 107 ? 19.516 -7.203 -0.589 1 95.06 107 ASP A C 1
ATOM 800 O O . ASP A 1 107 ? 19.859 -8.328 -0.947 1 95.06 107 ASP A O 1
ATOM 804 N N . GLY A 1 108 ? 18.719 -6.434 -1.239 1 96.25 108 GLY A N 1
ATOM 805 C CA . GLY A 1 108 ? 18.516 -6.672 -2.658 1 96.25 108 GLY A CA 1
ATOM 806 C C . GLY A 1 108 ? 17.484 -7.75 -2.938 1 96.25 108 GLY A C 1
ATOM 807 O O . GLY A 1 108 ? 17.312 -8.172 -4.082 1 96.25 108 GLY A O 1
ATOM 808 N N . LYS A 1 109 ? 16.766 -8.188 -1.922 1 98.25 109 LYS A N 1
ATOM 809 C CA . LYS A 1 109 ? 15.742 -9.219 -2.09 1 98.25 109 LYS A CA 1
ATOM 810 C C . LYS A 1 109 ? 14.414 -8.781 -1.468 1 98.25 109 LYS A C 1
ATOM 812 O O . LYS A 1 109 ? 14.406 -8.062 -0.466 1 98.25 109 LYS A O 1
ATOM 817 N N . ILE A 1 110 ? 13.344 -9.219 -2.086 1 98.81 110 ILE A N 1
ATOM 818 C CA . ILE A 1 110 ? 12.031 -9.023 -1.473 1 98.81 110 ILE A CA 1
ATOM 819 C C . ILE A 1 110 ? 11.859 -10 -0.31 1 98.81 110 ILE A C 1
ATOM 821 O O . ILE A 1 110 ? 11.875 -11.219 -0.503 1 98.81 110 ILE A O 1
ATOM 825 N N . VAL A 1 111 ? 11.695 -9.469 0.878 1 98.81 111 VAL A N 1
ATOM 826 C CA . VAL A 1 111 ? 11.664 -10.328 2.057 1 98.81 111 VAL A CA 1
ATOM 827 C C . VAL A 1 111 ? 10.234 -10.414 2.59 1 98.81 111 VAL A C 1
ATOM 829 O O . VAL A 1 111 ? 9.93 -11.266 3.422 1 98.81 111 VAL A O 1
ATOM 832 N N . GLU A 1 112 ? 9.398 -9.562 2.166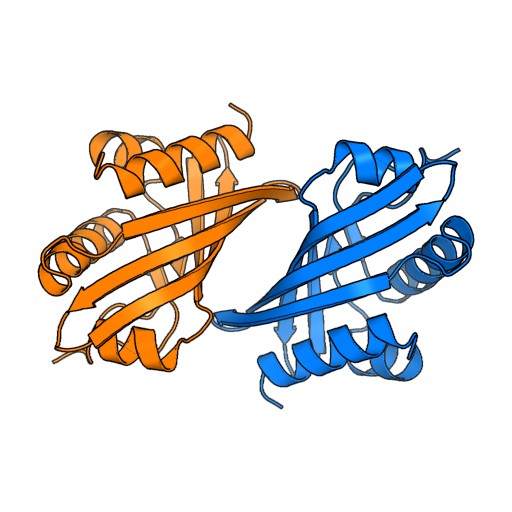 1 98.88 112 GLU A N 1
ATOM 833 C CA . GLU A 1 112 ? 7.996 -9.57 2.572 1 98.88 112 GLU A CA 1
ATOM 834 C C . GLU A 1 112 ? 7.098 -9.039 1.459 1 98.88 112 GLU A C 1
ATOM 836 O O . GLU A 1 112 ? 7.441 -8.062 0.786 1 98.88 112 GLU A O 1
ATOM 841 N N . VAL A 1 113 ? 5.988 -9.688 1.202 1 98.88 113 VAL A N 1
ATOM 842 C CA . VAL A 1 113 ? 4.957 -9.289 0.25 1 98.88 113 VAL A CA 1
ATOM 843 C C . VAL A 1 113 ? 3.598 -9.25 0.945 1 98.88 113 VAL A C 1
ATOM 845 O O . VAL A 1 113 ? 3.213 -10.211 1.622 1 98.88 113 VAL A O 1
ATOM 848 N N . ARG A 1 114 ? 2.936 -8.18 0.937 1 98.94 114 ARG A N 1
ATOM 849 C CA . ARG A 1 114 ? 1.556 -8.047 1.395 1 98.94 114 ARG A CA 1
ATOM 850 C C . ARG A 1 114 ? 0.654 -7.539 0.276 1 98.94 114 ARG A C 1
ATOM 852 O O . ARG A 1 114 ? 0.897 -6.469 -0.284 1 98.94 114 ARG A O 1
ATOM 859 N N . LEU A 1 115 ? -0.349 -8.273 -0.068 1 98.88 115 LEU A N 1
ATOM 860 C CA . LEU A 1 115 ? -1.202 -7.965 -1.21 1 98.88 115 LEU A CA 1
ATOM 861 C C . LEU A 1 115 ? -2.521 -7.352 -0.752 1 98.88 115 LEU A C 1
ATOM 863 O O . LEU A 1 115 ? -3.086 -7.77 0.261 1 98.88 115 LEU A O 1
ATOM 867 N N . PHE A 1 116 ? -3.004 -6.398 -1.504 1 98.88 116 PHE A N 1
ATOM 868 C CA . PHE A 1 116 ? -4.277 -5.73 -1.248 1 98.88 116 PHE A CA 1
ATOM 869 C C . PHE A 1 116 ? -5.156 -5.746 -2.492 1 98.88 116 PHE A C 1
ATOM 871 O O . PHE A 1 116 ? -4.688 -5.449 -3.594 1 98.88 116 PHE A O 1
ATOM 878 N N . SER A 1 117 ? -6.375 -6.109 -2.336 1 98.62 117 SER A N 1
ATOM 879 C CA . SER A 1 117 ? -7.34 -6.191 -3.428 1 98.62 117 SER A CA 1
ATOM 880 C C . SER A 1 117 ? -8.547 -5.305 -3.162 1 98.62 117 SER A C 1
ATOM 882 O O . SER A 1 117 ? -9.031 -5.219 -2.031 1 98.62 117 SER A O 1
ATOM 884 N N . SER A 1 118 ? -9.102 -4.684 -4.254 1 98.5 118 SER A N 1
ATOM 885 C CA . SER A 1 118 ? -10.172 -3.709 -4.078 1 98.5 118 SER A CA 1
ATOM 886 C C . SER A 1 118 ? -11.516 -4.398 -3.85 1 98.5 118 SER A C 1
ATOM 888 O O . SER A 1 118 ? -12.422 -3.816 -3.26 1 98.5 118 SER A O 1
ATOM 890 N N . ASP A 1 119 ? -11.719 -5.52 -4.383 1 98 119 ASP A N 1
ATOM 891 C CA . ASP A 1 119 ? -12.898 -6.348 -4.168 1 98 119 ASP A CA 1
ATOM 892 C C . ASP A 1 119 ? -12.516 -7.746 -3.686 1 98 119 ASP A C 1
ATOM 894 O O . ASP A 1 119 ? -12.438 -8.68 -4.48 1 98 119 ASP A O 1
ATOM 898 N N . GLN A 1 120 ? -12.367 -7.805 -2.367 1 97.19 120 GLN A N 1
ATOM 899 C CA . GLN A 1 120 ? -11.875 -9.039 -1.769 1 97.19 120 GLN A CA 1
ATOM 900 C C . GLN A 1 120 ? -12.883 -10.172 -1.917 1 97.19 120 GLN A C 1
ATOM 902 O O . GLN A 1 120 ? -12.5 -11.328 -2.1 1 97.19 120 GLN A O 1
ATOM 907 N N . LYS A 1 121 ? -14.164 -9.836 -1.773 1 96.25 121 LYS A N 1
ATOM 908 C CA . LYS A 1 121 ? -15.203 -10.852 -1.906 1 96.25 121 LYS A CA 1
ATOM 909 C C . LYS A 1 121 ? -15.164 -11.5 -3.287 1 96.25 121 LYS A C 1
ATOM 911 O O . LYS A 1 121 ? -15.273 -12.719 -3.412 1 96.25 121 LYS A O 1
ATOM 916 N N . GLN A 1 122 ? -15.023 -10.672 -4.348 1 97.06 122 GLN A N 1
ATOM 917 C CA . GLN A 1 122 ? -14.93 -11.195 -5.707 1 97.06 122 GLN A CA 1
ATOM 918 C C . GLN A 1 122 ? -13.688 -12.062 -5.875 1 97.06 122 GLN A C 1
ATOM 920 O O . GLN A 1 122 ? -13.75 -13.133 -6.492 1 97.06 122 GLN A O 1
ATOM 925 N N . GLU A 1 123 ? -12.562 -11.609 -5.316 1 96.88 123 GLU A N 1
ATOM 926 C CA . GLU A 1 123 ? -11.328 -12.383 -5.434 1 96.88 123 GLU A CA 1
ATOM 927 C C . GLU A 1 123 ? -11.445 -13.719 -4.707 1 96.88 123 GLU A C 1
ATOM 929 O O . GLU A 1 123 ? -10.945 -14.742 -5.188 1 96.88 123 GLU A O 1
ATOM 934 N N . ASP A 1 124 ? -12.102 -13.695 -3.496 1 96.75 124 ASP A N 1
ATOM 935 C CA . ASP A 1 124 ? -12.328 -14.945 -2.768 1 96.75 124 ASP A CA 1
ATOM 936 C C . ASP A 1 124 ? -13.117 -15.938 -3.617 1 96.75 124 ASP A C 1
ATOM 938 O O . ASP A 1 124 ? -12.773 -17.125 -3.668 1 96.75 124 ASP A O 1
ATOM 942 N N . SER A 1 125 ? -14.148 -15.461 -4.293 1 95.94 125 SER A N 1
ATOM 943 C CA . SER A 1 125 ? -14.953 -16.312 -5.16 1 95.94 125 SER A CA 1
ATOM 944 C C . SER A 1 125 ? -14.148 -16.812 -6.355 1 95.94 125 SER A C 1
ATOM 946 O O . SER A 1 125 ? -14.305 -17.953 -6.781 1 95.94 125 SER A O 1
ATOM 948 N N . PHE A 1 126 ? -13.297 -15.977 -6.836 1 97.06 126 PHE A N 1
ATOM 949 C CA . PHE A 1 126 ? -12.453 -16.281 -7.98 1 97.06 126 PHE A CA 1
ATOM 950 C C . PHE A 1 126 ? -11.523 -17.453 -7.668 1 97.06 126 PHE A C 1
ATOM 952 O O . PHE A 1 126 ? -11.398 -18.391 -8.469 1 97.06 126 PHE A O 1
ATOM 959 N N . TRP A 1 127 ? -10.883 -17.484 -6.504 1 96.31 127 TRP A N 1
ATOM 960 C CA . TRP A 1 127 ? -9.898 -18.5 -6.133 1 96.31 127 TRP A CA 1
ATOM 961 C C . TRP A 1 127 ? -10.586 -19.734 -5.574 1 96.31 127 TRP A C 1
ATOM 963 O O . TRP A 1 127 ? -10.039 -20.844 -5.645 1 96.31 127 TRP A O 1
ATOM 973 N N . GLY A 1 128 ? -11.766 -19.516 -5.035 1 94.12 128 GLY A N 1
ATOM 974 C CA . GLY A 1 128 ? -12.508 -20.641 -4.48 1 94.12 128 GLY A CA 1
ATOM 975 C C . GLY A 1 128 ? -12.047 -21.016 -3.088 1 94.12 128 GLY A C 1
ATOM 976 O O . GLY A 1 128 ? -10.953 -20.641 -2.66 1 94.12 128 GLY A O 1
ATOM 977 N N . THR A 1 129 ? -12.992 -21.703 -2.287 1 85.5 129 THR A N 1
ATOM 978 C CA . THR A 1 129 ? -12.719 -22.141 -0.924 1 85.5 129 THR A CA 1
ATOM 979 C C . THR A 1 129 ? -11.891 -23.422 -0.925 1 85.5 129 THR A C 1
ATOM 981 O O . THR A 1 129 ? -11.844 -24.141 -1.927 1 85.5 129 THR A O 1
ATOM 984 N N . SER A 1 130 ? -10.898 -23.469 0.106 1 73.38 130 SER A N 1
ATOM 985 C CA . SER A 1 130 ? -10.148 -24.719 0.221 1 73.38 130 SER A CA 1
ATOM 986 C C . SER A 1 130 ? -11.086 -25.922 0.289 1 73.38 130 SER A C 1
ATOM 988 O O . SER A 1 130 ? -12.148 -25.859 0.914 1 73.38 130 SER A O 1
ATOM 990 N N . HIS A 1 131 ? -11.102 -26.859 -0.722 1 55.31 131 HIS A N 1
ATOM 991 C CA . HIS A 1 131 ? -11.859 -28.094 -0.613 1 55.31 131 HIS A CA 1
ATOM 992 C C . HIS A 1 131 ? -11.25 -29.016 0.434 1 55.31 131 HIS A C 1
ATOM 994 O O . HIS A 1 131 ? -10.031 -29 0.655 1 55.31 131 HIS A O 1
ATOM 1000 N N . MET B 1 1 ? -14.93 -1.498 15.609 1 64.44 1 MET B N 1
ATOM 1001 C CA . MET B 1 1 ? -15.055 -1.039 14.227 1 64.44 1 MET B CA 1
ATOM 1002 C C . MET B 1 1 ? -14.062 -1.762 13.328 1 64.44 1 MET B C 1
ATOM 1004 O O . MET B 1 1 ? -12.961 -2.111 13.758 1 64.44 1 MET B O 1
ATOM 1008 N N . ALA B 1 2 ? -14.516 -2.053 12.125 1 84.06 2 ALA B N 1
ATOM 1009 C CA . ALA B 1 2 ? -13.656 -2.785 11.203 1 84.06 2 ALA B CA 1
ATOM 1010 C C . ALA B 1 2 ? -12.492 -1.915 10.727 1 84.06 2 ALA B C 1
ATOM 1012 O O . ALA B 1 2 ? -12.562 -0.686 10.797 1 84.06 2 ALA B O 1
ATOM 1013 N N . THR B 1 3 ? -11.391 -2.479 10.523 1 94.81 3 THR B N 1
ATOM 1014 C CA . THR B 1 3 ? -10.164 -1.819 10.102 1 94.81 3 THR B CA 1
ATOM 1015 C C . THR B 1 3 ? -10.438 -0.866 8.938 1 94.81 3 THR B C 1
ATOM 1017 O O . T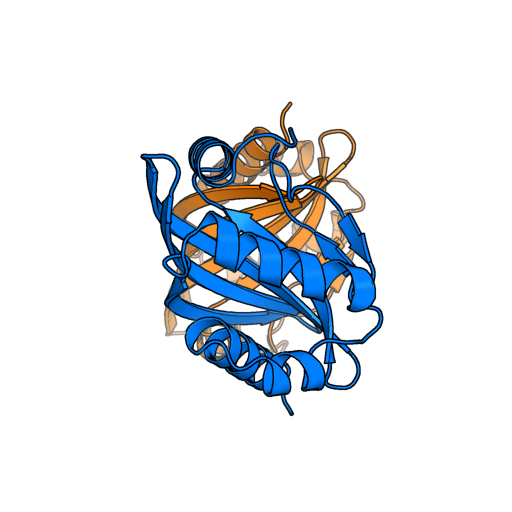HR B 1 3 ? -9.938 0.262 8.922 1 94.81 3 THR B O 1
ATOM 1020 N N . ILE B 1 4 ? -11.305 -1.209 8.031 1 97.38 4 ILE B N 1
ATOM 1021 C CA . ILE B 1 4 ? -11.594 -0.388 6.863 1 97.38 4 ILE B CA 1
ATOM 1022 C C . ILE B 1 4 ? -12.383 0.852 7.289 1 97.38 4 ILE B C 1
ATOM 1024 O O . ILE B 1 4 ? -12.164 1.942 6.754 1 97.38 4 ILE B O 1
ATOM 1028 N N . GLU B 1 5 ? -13.305 0.724 8.211 1 97.19 5 GLU B N 1
ATOM 1029 C CA . GLU B 1 5 ? -14.086 1.862 8.695 1 97.19 5 GLU B CA 1
ATOM 1030 C C . GLU B 1 5 ? -13.188 2.9 9.359 1 97.19 5 GLU B C 1
ATOM 1032 O O . GLU B 1 5 ? -13.422 4.105 9.234 1 97.19 5 GLU B O 1
ATOM 1037 N N . ILE B 1 6 ? -12.258 2.441 10.086 1 98 6 ILE B N 1
ATOM 1038 C CA . ILE B 1 6 ? -11.305 3.342 10.727 1 98 6 ILE B CA 1
ATOM 1039 C C . ILE B 1 6 ? -10.516 4.098 9.656 1 98 6 ILE B C 1
ATOM 1041 O O . ILE B 1 6 ? -10.297 5.305 9.781 1 98 6 ILE B O 1
ATOM 1045 N N . ALA B 1 7 ? -10.102 3.406 8.586 1 98.5 7 ALA B N 1
ATOM 1046 C CA . ALA B 1 7 ? -9.383 4.043 7.477 1 98.5 7 ALA B CA 1
ATOM 1047 C C . ALA B 1 7 ? -10.258 5.094 6.793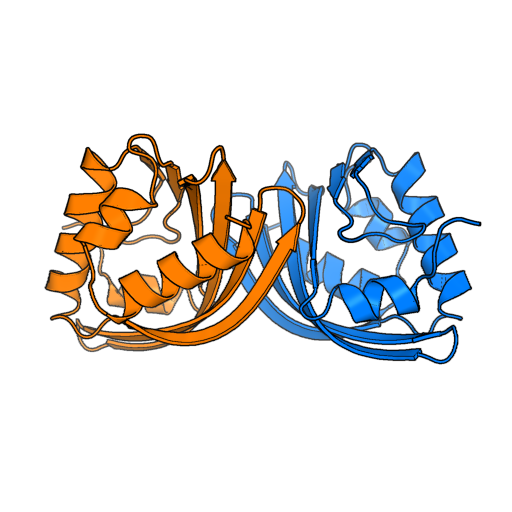 1 98.5 7 ALA B C 1
ATOM 1049 O O . ALA B 1 7 ? -9.781 6.176 6.445 1 98.5 7 ALA B O 1
ATOM 1050 N N . LYS B 1 8 ? -11.539 4.742 6.629 1 98.31 8 LYS B N 1
ATOM 1051 C CA . LYS B 1 8 ? -12.469 5.699 6.031 1 98.31 8 LYS B CA 1
ATOM 1052 C C . LYS B 1 8 ? -12.617 6.941 6.906 1 98.31 8 LYS B C 1
ATOM 1054 O O . LYS B 1 8 ? -12.625 8.062 6.398 1 98.31 8 LYS B O 1
ATOM 1059 N N . ALA B 1 9 ? -12.711 6.746 8.164 1 97.88 9 ALA B N 1
ATOM 1060 C CA . ALA B 1 9 ? -12.797 7.863 9.102 1 97.88 9 ALA B CA 1
ATOM 1061 C C . ALA B 1 9 ? -11.531 8.719 9.062 1 97.88 9 ALA B C 1
ATOM 1063 O O . ALA B 1 9 ? -11.602 9.945 9.117 1 97.88 9 ALA B O 1
ATOM 1064 N N . TYR B 1 10 ? -10.406 8.062 8.984 1 98.25 10 TYR B N 1
ATOM 1065 C CA . TYR B 1 10 ? -9.117 8.75 8.891 1 98.25 10 TYR B CA 1
ATOM 1066 C C . TYR B 1 10 ? -9.062 9.648 7.66 1 98.25 10 TYR B C 1
ATOM 1068 O O . TYR B 1 10 ? -8.75 10.836 7.762 1 98.25 10 TYR B O 1
ATOM 1076 N N . ILE B 1 11 ? -9.398 9.117 6.508 1 98.38 11 ILE B N 1
ATOM 1077 C CA . ILE B 1 11 ? -9.344 9.875 5.258 1 98.38 11 ILE B CA 1
ATOM 1078 C C . ILE B 1 11 ? -10.32 11.047 5.32 1 98.38 11 ILE B C 1
ATOM 1080 O O . ILE B 1 11 ? -9.961 12.172 4.969 1 98.38 11 ILE B O 1
ATOM 1084 N N . LYS B 1 12 ? -11.523 10.812 5.793 1 97.69 12 LYS B N 1
ATOM 1085 C CA . LYS B 1 12 ? -12.516 11.875 5.914 1 97.69 12 LYS B CA 1
ATOM 1086 C C . LYS B 1 12 ? -12.031 12.977 6.844 1 97.69 12 LYS B C 1
ATOM 1088 O O . LYS B 1 12 ? -12.188 14.164 6.547 1 97.69 12 LYS B O 1
ATOM 1093 N N . ALA B 1 13 ? -11.469 12.57 7.945 1 96.5 13 ALA B N 1
ATOM 1094 C CA . ALA B 1 13 ? -10.969 13.539 8.914 1 96.5 13 ALA B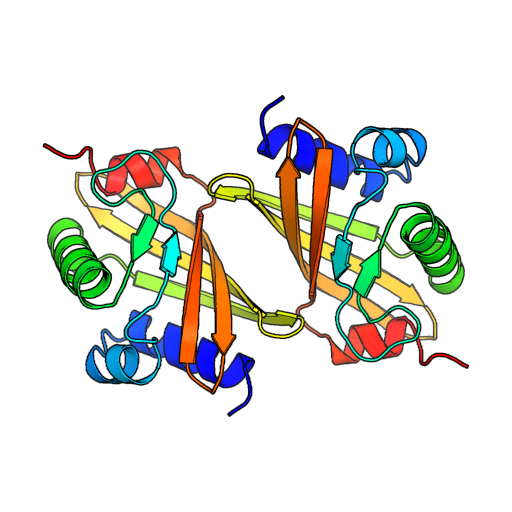 CA 1
ATOM 1095 C C . ALA B 1 13 ? -9.852 14.398 8.312 1 96.5 13 ALA B C 1
ATOM 1097 O O . ALA B 1 13 ? -9.812 15.609 8.523 1 96.5 13 ALA B O 1
ATOM 1098 N N . VAL B 1 14 ? -8.922 13.789 7.586 1 94.75 14 VAL B N 1
ATOM 1099 C CA . VAL B 1 14 ? -7.848 14.516 6.914 1 94.75 14 VAL B CA 1
ATOM 1100 C C . VAL B 1 14 ? -8.438 15.469 5.879 1 94.75 14 VAL B C 1
ATOM 1102 O O . VAL B 1 14 ? -8.047 16.625 5.801 1 94.75 14 VAL B O 1
ATOM 1105 N N . GLN B 1 15 ? -9.438 15.055 5.109 1 94.81 15 GLN B N 1
ATOM 1106 C CA . GLN B 1 15 ? -10.055 15.852 4.059 1 94.81 15 GLN B CA 1
ATOM 1107 C C . GLN B 1 15 ? -10.766 17.078 4.641 1 94.81 15 GLN B C 1
ATOM 1109 O O . GLN B 1 15 ? -10.805 18.125 4.012 1 94.81 15 GLN B O 1
ATOM 1114 N N . THR B 1 16 ? -11.281 16.922 5.816 1 93.62 16 THR B N 1
ATOM 1115 C CA . THR B 1 16 ? -12.109 17.984 6.371 1 93.62 16 THR B CA 1
ATOM 1116 C C . THR B 1 16 ? -11.352 18.766 7.445 1 93.62 16 THR B C 1
ATOM 1118 O O . THR B 1 16 ? -11.883 19.719 8.023 1 93.62 16 THR B O 1
ATOM 1121 N N . GLY B 1 17 ? -10.195 18.375 7.73 1 91.31 17 GLY B N 1
ATOM 1122 C CA . GLY B 1 17 ? -9.422 19.031 8.773 1 91.31 17 GLY B CA 1
ATOM 1123 C C . GLY B 1 17 ? -9.984 18.812 10.164 1 91.31 17 GLY B C 1
ATOM 1124 O O . GLY B 1 17 ? -9.953 19.719 11 1 91.31 17 GLY B O 1
ATOM 1125 N N . ASP B 1 18 ? -10.602 17.641 10.414 1 93.69 18 ASP B N 1
ATOM 1126 C CA . ASP B 1 18 ? -11.195 17.297 11.703 1 93.69 18 ASP B CA 1
ATOM 1127 C C . ASP B 1 18 ? -10.133 16.797 12.68 1 93.69 18 ASP B C 1
ATOM 1129 O O . ASP B 1 18 ? -9.961 15.578 12.852 1 93.69 18 ASP B O 1
ATOM 1133 N N . GLN B 1 19 ? -9.492 17.688 13.375 1 92.19 19 GLN B N 1
ATOM 1134 C CA . GLN B 1 19 ? -8.391 17.359 14.273 1 92.19 19 GLN B CA 1
ATOM 1135 C C . GLN B 1 19 ? -8.867 16.531 15.461 1 92.19 19 GLN B C 1
ATOM 1137 O O . GLN B 1 19 ? -8.133 15.672 15.953 1 92.19 19 GLN B O 1
ATOM 1142 N N . ALA B 1 20 ? -10 16.828 15.914 1 94.5 20 ALA B N 1
ATOM 1143 C CA . ALA B 1 20 ? -10.555 16.062 17.031 1 94.5 20 ALA B CA 1
ATOM 1144 C C . ALA B 1 20 ? -10.703 14.586 16.672 1 94.5 20 ALA B C 1
ATOM 1146 O O . ALA B 1 20 ? -10.32 13.711 17.453 1 94.5 20 ALA B O 1
ATOM 1147 N N . MET B 1 21 ? -11.273 14.344 15.516 1 95.62 21 MET B N 1
ATOM 1148 C CA . MET B 1 21 ? -11.422 12.969 15.07 1 95.62 21 MET B CA 1
ATOM 1149 C C . MET B 1 21 ? -10.055 12.297 14.906 1 95.62 21 MET B C 1
ATOM 1151 O O . MET B 1 21 ? -9.875 11.148 15.297 1 95.62 21 MET B O 1
ATOM 1155 N N . LEU B 1 22 ? -9.094 12.953 14.258 1 95.69 22 LEU B N 1
ATOM 1156 C CA . LEU B 1 22 ? -7.746 12.406 14.117 1 95.69 22 LEU B CA 1
ATOM 1157 C C . LEU B 1 22 ? -7.16 12.039 15.477 1 95.69 22 LEU B C 1
ATOM 1159 O O . LEU B 1 22 ? -6.574 10.969 15.641 1 95.69 22 LEU B O 1
ATOM 1163 N N . GLY B 1 23 ? -7.312 12.953 16.422 1 94.31 23 GLY B N 1
ATOM 1164 C CA . GLY B 1 23 ? -6.848 12.68 17.766 1 94.31 23 GLY B CA 1
ATOM 1165 C C . GLY B 1 23 ? -7.5 11.461 18.391 1 94.31 23 GLY B C 1
ATOM 1166 O O . GLY B 1 23 ? -6.895 10.781 19.219 1 94.31 23 GLY B O 1
ATOM 1167 N N . ARG B 1 24 ? -8.703 11.148 18.016 1 95.62 24 ARG B N 1
ATOM 1168 C CA . ARG B 1 24 ? -9.453 10.023 18.562 1 95.62 24 ARG B CA 1
ATOM 1169 C C . ARG B 1 24 ? -9.031 8.711 17.922 1 95.62 24 ARG B C 1
ATOM 1171 O O . ARG B 1 24 ? -8.945 7.684 18.594 1 95.62 24 ARG B O 1
ATOM 1178 N N . ILE B 1 25 ? -8.656 8.727 16.672 1 97.38 25 ILE B N 1
ATOM 1179 C CA . ILE B 1 25 ? -8.523 7.453 15.961 1 97.38 25 ILE B CA 1
ATOM 1180 C C . ILE B 1 25 ? -7.043 7.117 15.781 1 97.38 25 ILE B C 1
ATOM 1182 O O . ILE B 1 25 ? -6.699 5.988 15.43 1 97.38 25 ILE B O 1
ATOM 1186 N N . ILE B 1 26 ? -6.188 8.047 15.898 1 98.25 26 ILE B N 1
ATOM 1187 C CA . ILE B 1 26 ? -4.754 7.781 15.828 1 98.25 26 ILE B CA 1
ATOM 1188 C C . ILE B 1 26 ? -4.203 7.539 17.234 1 98.25 26 ILE B C 1
ATOM 1190 O O . ILE B 1 26 ? -4.539 8.266 18.172 1 98.25 26 ILE B O 1
ATOM 1194 N N . SER B 1 27 ? -3.422 6.496 17.422 1 98.5 27 SER B N 1
ATOM 1195 C CA . SER B 1 27 ? -2.793 6.156 18.688 1 98.5 27 SER B CA 1
ATOM 1196 C C . SER B 1 27 ? -1.873 7.273 19.172 1 98.5 27 SER B C 1
ATOM 1198 O O . SER B 1 27 ? -1.142 7.867 18.375 1 98.5 27 SER B O 1
ATOM 1200 N N . PRO B 1 28 ? -1.81 7.582 20.469 1 97.62 28 PRO B N 1
ATOM 1201 C CA . PRO B 1 28 ? -0.839 8.547 20.984 1 97.62 28 PRO B CA 1
ATOM 1202 C C . PRO B 1 28 ? 0.606 8.141 20.719 1 97.62 28 PRO B C 1
ATOM 1204 O O . PRO B 1 28 ? 1.506 8.984 20.734 1 97.62 28 PRO B O 1
ATOM 1207 N N . ASN B 1 29 ? 0.813 6.832 20.422 1 98.12 29 ASN B N 1
ATOM 1208 C CA . ASN B 1 29 ? 2.152 6.316 20.172 1 98.12 29 ASN B CA 1
ATOM 1209 C C . ASN B 1 29 ? 2.344 5.969 18.688 1 98.12 29 ASN B C 1
ATOM 1211 O O . ASN B 1 29 ? 3.148 5.102 18.359 1 98.12 29 ASN B O 1
ATOM 1215 N N . VAL B 1 30 ? 1.568 6.574 17.812 1 98.81 30 VAL B N 1
ATOM 1216 C CA . VAL B 1 30 ? 1.609 6.289 16.391 1 98.81 30 VAL B CA 1
ATOM 1217 C C . VAL B 1 30 ? 3.039 6.434 15.867 1 98.81 30 VAL B C 1
ATOM 1219 O O . VAL B 1 30 ? 3.791 7.293 16.344 1 98.81 30 VAL B O 1
ATOM 1222 N N . ILE B 1 31 ? 3.436 5.543 15.008 1 98.88 31 ILE B N 1
ATOM 1223 C CA . ILE B 1 31 ? 4.66 5.684 14.227 1 98.88 31 ILE B CA 1
ATOM 1224 C C . ILE B 1 31 ? 4.316 6.164 12.812 1 98.88 31 ILE B C 1
ATOM 1226 O O . ILE B 1 31 ? 3.607 5.48 12.07 1 98.88 31 ILE B O 1
ATOM 1230 N N . TRP B 1 32 ? 4.82 7.316 12.453 1 98.81 32 TRP B N 1
ATOM 1231 C CA . TRP B 1 32 ? 4.52 7.973 11.188 1 98.81 32 TRP B CA 1
ATOM 1232 C C . TRP B 1 32 ? 5.746 8.016 10.281 1 98.81 32 TRP B C 1
ATOM 1234 O O . TRP B 1 32 ? 6.758 8.633 10.633 1 98.81 32 TRP B O 1
ATOM 1244 N N . HIS B 1 33 ? 5.672 7.297 9.164 1 98.88 33 HIS B N 1
ATOM 1245 C CA . HIS B 1 33 ? 6.766 7.254 8.195 1 98.88 33 HIS B CA 1
ATOM 1246 C C . HIS B 1 33 ? 6.508 8.203 7.031 1 98.88 33 HIS B C 1
ATOM 1248 O O . HIS B 1 33 ? 5.754 7.871 6.113 1 98.88 33 HIS B O 1
ATOM 1254 N N . GLN B 1 34 ? 7.098 9.359 7.051 1 98.56 34 GLN B N 1
ATOM 1255 C CA . GLN B 1 34 ? 7.035 10.344 5.977 1 98.56 34 GLN B CA 1
ATOM 1256 C C . GLN B 1 34 ? 8.172 10.141 4.98 1 98.56 34 GLN B C 1
ATOM 1258 O O . GLN B 1 34 ? 9.344 10.195 5.352 1 98.56 34 GLN B O 1
ATOM 1263 N N . PRO B 1 35 ? 7.785 9.945 3.721 1 97.56 35 PRO B N 1
ATOM 1264 C CA . PRO B 1 35 ? 8.836 9.688 2.734 1 97.56 35 PRO B CA 1
ATOM 1265 C C . PRO B 1 35 ? 9.57 10.961 2.305 1 97.56 35 PRO B C 1
ATOM 1267 O O . PRO B 1 35 ? 9.164 12.062 2.676 1 97.56 35 PRO B O 1
ATOM 1270 N N . GLY B 1 36 ? 10.703 10.68 1.572 1 96.44 36 GLY B N 1
ATOM 1271 C CA . GLY B 1 36 ? 11.305 11.758 0.804 1 96.44 36 GLY B CA 1
ATOM 1272 C C . GLY B 1 36 ? 12.484 12.398 1.504 1 96.44 36 GLY B C 1
ATOM 1273 O O . GLY B 1 36 ? 13.055 11.828 2.432 1 96.44 36 GLY B O 1
ATOM 1274 N N . ASN B 1 37 ? 12.914 13.477 0.921 1 96.44 37 ASN B N 1
ATOM 1275 C CA . ASN B 1 37 ? 14.016 14.32 1.373 1 96.44 37 ASN B CA 1
ATOM 1276 C C . ASN B 1 37 ? 13.578 15.773 1.52 1 96.44 37 ASN B C 1
ATOM 1278 O O . ASN B 1 37 ? 14.078 16.656 0.81 1 96.44 37 ASN B O 1
ATOM 1282 N N . ASN B 1 38 ? 12.656 16.125 2.434 1 96.75 38 ASN B N 1
ATOM 1283 C CA . ASN B 1 38 ? 12.133 17.453 2.721 1 96.75 38 ASN B CA 1
ATOM 1284 C C . ASN B 1 38 ? 12.039 17.703 4.223 1 96.75 38 ASN B C 1
ATOM 1286 O O . ASN B 1 38 ? 12.398 16.844 5.023 1 96.75 38 ASN B O 1
ATOM 1290 N N . GLN B 1 39 ? 11.594 18.859 4.695 1 97.12 39 GLN B N 1
ATOM 1291 C CA . GLN B 1 39 ? 11.648 19.281 6.094 1 97.12 39 GLN B CA 1
ATOM 1292 C C . GLN B 1 39 ? 10.75 18.406 6.965 1 97.12 39 GLN B C 1
ATOM 1294 O O . GLN B 1 39 ? 10.875 18.406 8.195 1 97.12 39 GLN B O 1
ATOM 1299 N N . PHE B 1 40 ? 9.891 17.578 6.336 1 97.44 40 PHE B N 1
ATOM 1300 C CA . PHE B 1 40 ? 8.969 16.75 7.113 1 97.44 40 PHE B CA 1
ATOM 1301 C C . PHE B 1 40 ? 9.352 15.281 7.035 1 97.44 40 PHE B C 1
ATOM 1303 O O . PHE B 1 40 ? 8.766 14.445 7.723 1 97.44 40 PHE B O 1
ATOM 1310 N N . SER B 1 41 ? 10.297 14.922 6.184 1 98 41 SER B N 1
ATOM 1311 C CA . SER B 1 41 ? 10.664 13.531 5.938 1 98 41 SER B CA 1
ATOM 1312 C C . SER B 1 41 ? 11.211 12.867 7.199 1 98 41 SER B C 1
ATOM 1314 O O . SER B 1 41 ? 11.836 13.531 8.031 1 98 41 SER B O 1
ATOM 1316 N N . GLY B 1 42 ? 11 11.539 7.32 1 97.81 42 GLY B N 1
ATOM 1317 C CA . GLY B 1 42 ? 11.539 10.766 8.43 1 97.81 42 GLY B CA 1
ATOM 1318 C C . GLY B 1 42 ? 10.477 10.023 9.211 1 97.81 42 GLY B C 1
ATOM 1319 O O . GLY B 1 42 ? 9.336 9.891 8.758 1 97.81 42 GLY B O 1
ATOM 1320 N N . VAL B 1 43 ? 10.922 9.406 10.289 1 98.5 43 VAL B N 1
ATOM 1321 C CA . VAL B 1 43 ? 10.023 8.688 11.18 1 98.5 43 VAL B CA 1
ATOM 1322 C C . VAL B 1 43 ? 9.68 9.562 12.383 1 98.5 43 VAL B C 1
ATOM 1324 O O . VAL B 1 43 ? 10.57 10.039 13.086 1 98.5 43 VAL B O 1
ATOM 1327 N N . HIS B 1 44 ? 8.375 9.867 12.5 1 98.62 44 HIS B N 1
ATOM 1328 C CA . HIS B 1 44 ? 7.852 10.641 13.625 1 98.62 44 HIS B CA 1
ATOM 1329 C C . HIS B 1 44 ? 7.07 9.758 14.586 1 98.62 44 HIS B C 1
ATOM 1331 O O . HIS B 1 44 ? 6.109 9.094 14.188 1 98.62 44 HIS B O 1
ATOM 1337 N N . CYS B 1 45 ? 7.465 9.836 15.836 1 98.56 45 CYS B N 1
ATOM 1338 C CA . CYS B 1 45 ? 6.875 8.938 16.828 1 98.56 45 CYS B CA 1
ATOM 1339 C C . CYS B 1 45 ? 6 9.711 17.812 1 98.56 45 CYS B C 1
ATOM 1341 O O . CYS B 1 45 ? 6.473 10.625 18.484 1 98.56 45 CYS B O 1
ATOM 1343 N N . GLY B 1 46 ? 4.766 9.281 17.812 1 97.94 46 GLY B N 1
ATOM 1344 C CA . GLY B 1 46 ? 3.826 9.852 18.766 1 97.94 46 GLY B CA 1
ATOM 1345 C C . GLY B 1 46 ? 3.104 11.07 18.234 1 97.94 46 GLY B C 1
ATOM 1346 O O . GLY B 1 46 ? 3.65 11.82 17.422 1 97.94 46 GLY B O 1
ATOM 1347 N N . MET B 1 47 ? 1.92 11.289 18.859 1 96.06 47 MET B N 1
ATOM 1348 C CA . MET B 1 47 ? 1.109 12.43 18.438 1 96.06 47 MET B CA 1
ATOM 1349 C C . MET B 1 47 ? 1.769 13.742 18.844 1 96.06 47 MET B C 1
ATOM 1351 O O . MET B 1 47 ? 1.51 14.781 18.234 1 96.06 47 M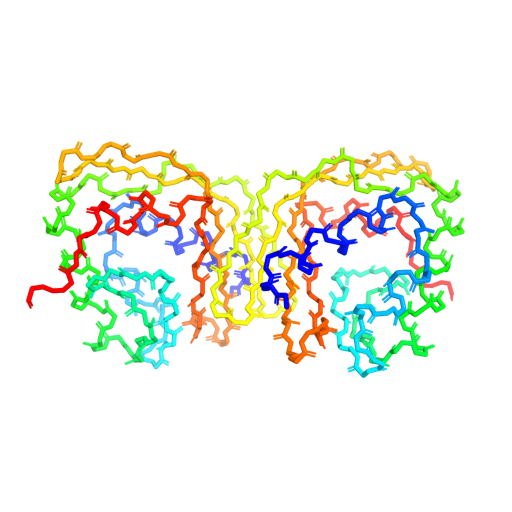ET B O 1
ATOM 1355 N N . THR B 1 48 ? 2.605 13.719 19.797 1 96.38 48 THR B N 1
ATOM 1356 C CA . THR B 1 48 ? 3.322 14.914 20.219 1 96.38 48 THR B CA 1
ATOM 1357 C C . THR B 1 48 ? 4.234 15.43 19.109 1 96.38 48 THR B C 1
ATOM 1359 O O . THR B 1 48 ? 4.512 16.625 19.031 1 96.38 48 THR B O 1
ATOM 1362 N N . ALA B 1 49 ? 4.715 14.516 18.266 1 97.38 49 ALA B N 1
ATOM 1363 C CA . ALA B 1 49 ? 5.535 14.898 17.125 1 97.38 49 ALA B CA 1
ATOM 1364 C C . ALA B 1 49 ? 4.68 15.062 15.867 1 97.38 49 ALA B C 1
ATOM 1366 O O . ALA B 1 49 ? 4.848 16.031 15.117 1 97.38 49 ALA B O 1
ATOM 1367 N N . VAL B 1 50 ? 3.76 14.172 15.648 1 97.25 50 VAL B N 1
ATOM 1368 C CA . VAL B 1 50 ? 2.973 14.117 14.422 1 97.25 50 VAL B CA 1
ATOM 1369 C C . VAL B 1 50 ? 2.016 15.305 14.359 1 97.25 50 VAL B C 1
ATOM 1371 O O . VAL B 1 50 ? 1.853 15.922 13.312 1 97.25 50 VAL B O 1
ATOM 1374 N N . GLY B 1 51 ? 1.384 15.625 15.43 1 94.44 51 GLY B N 1
ATOM 1375 C CA . GLY B 1 51 ? 0.455 16.75 15.477 1 94.44 51 GLY B CA 1
ATOM 1376 C C . GLY B 1 51 ? 1.058 18.047 14.961 1 94.44 51 GLY B C 1
ATOM 1377 O O . GLY B 1 51 ? 0.586 18.609 13.977 1 94.44 51 GLY B O 1
ATOM 1378 N N . PRO B 1 52 ? 2.115 18.547 15.648 1 95 52 PRO B N 1
ATOM 1379 C CA . PRO B 1 52 ? 2.771 19.766 15.195 1 95 52 PRO B CA 1
ATOM 1380 C C . PRO B 1 52 ? 3.258 19.688 13.75 1 95 52 PRO B C 1
ATOM 1382 O O . PRO B 1 52 ? 3.207 20.672 13.023 1 95 52 PRO B O 1
ATOM 1385 N N . MET B 1 53 ? 3.764 18.547 13.312 1 95.12 53 MET B N 1
ATOM 1386 C CA . MET B 1 53 ? 4.203 18.375 11.93 1 95.12 53 MET B CA 1
ATOM 1387 C C . MET B 1 53 ? 3.053 18.641 10.961 1 95.12 53 MET B C 1
ATOM 1389 O O . MET B 1 53 ? 3.207 19.375 9.992 1 95.12 53 MET B O 1
ATOM 1393 N N . LEU B 1 54 ? 1.919 18.016 11.227 1 94.06 54 LEU B N 1
ATOM 1394 C CA . LEU B 1 54 ? 0.754 18.203 10.367 1 94.06 54 LEU B CA 1
ATOM 1395 C C . LEU B 1 54 ? 0.318 19.672 10.352 1 94.06 54 LEU B C 1
ATOM 1397 O O . LEU B 1 54 ? -0.084 20.188 9.312 1 94.06 54 LEU B O 1
ATOM 1401 N N . GLY B 1 55 ? 0.356 20.281 11.539 1 93.06 55 GLY B N 1
ATOM 1402 C CA . GLY B 1 55 ? 0.082 21.703 11.602 1 93.06 55 GLY B CA 1
ATOM 1403 C C . GLY B 1 55 ? 1.012 22.531 10.734 1 93.06 55 GLY B C 1
ATOM 1404 O O . GLY B 1 55 ? 0.563 23.422 10 1 93.06 55 GLY B O 1
ATOM 1405 N N . LYS B 1 56 ? 2.26 22.266 10.812 1 94.69 56 LYS B N 1
ATOM 1406 C CA . LYS B 1 56 ? 3.242 22.984 10 1 94.69 56 LYS B CA 1
ATOM 1407 C C . LYS B 1 56 ? 3.025 22.703 8.508 1 94.69 56 LYS B C 1
ATOM 1409 O O . LYS B 1 56 ? 3.232 23.594 7.676 1 94.69 56 LYS B 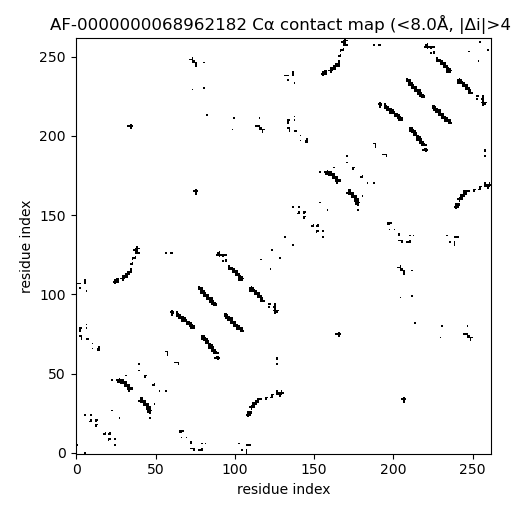O 1
ATOM 1414 N N . MET B 1 57 ? 2.674 21.531 8.125 1 94.56 57 MET B N 1
ATOM 1415 C CA . MET B 1 57 ? 2.365 21.203 6.734 1 94.56 57 MET B CA 1
ATOM 1416 C C . MET B 1 57 ? 1.21 22.047 6.219 1 94.56 57 MET B C 1
ATOM 1418 O O . MET B 1 57 ? 1.242 22.531 5.082 1 94.56 57 MET B O 1
ATOM 1422 N N . MET B 1 58 ? 0.184 22.203 7.051 1 92.94 58 MET B N 1
ATOM 1423 C CA . MET B 1 58 ? -0.943 23.047 6.672 1 92.94 58 MET B CA 1
ATOM 1424 C C . MET B 1 58 ? -0.493 24.484 6.461 1 92.94 58 MET B C 1
ATOM 1426 O O . MET B 1 58 ? -0.963 25.156 5.543 1 92.94 58 MET B O 1
ATOM 1430 N N . GLU B 1 59 ? 0.427 24.891 7.27 1 93.44 59 GLU B N 1
ATOM 1431 C CA . GLU B 1 59 ? 0.954 26.234 7.156 1 93.44 59 GLU B CA 1
ATOM 1432 C C . GLU B 1 59 ? 1.758 26.422 5.871 1 93.44 59 GLU B C 1
ATOM 1434 O O . GLU B 1 59 ? 1.527 27.359 5.113 1 93.44 59 GLU B O 1
ATOM 1439 N N . VAL B 1 60 ? 2.65 25.516 5.652 1 93.69 60 VAL B N 1
ATOM 1440 C CA . VAL B 1 60 ? 3.537 25.594 4.496 1 93.69 60 VAL B CA 1
ATOM 1441 C C . VAL B 1 60 ? 2.715 25.531 3.211 1 93.69 60 VAL B C 1
ATOM 1443 O O . VAL B 1 60 ? 3.027 26.234 2.24 1 93.69 60 VAL B O 1
ATOM 1446 N N . SER B 1 61 ? 1.672 24.734 3.205 1 94.69 61 SER B N 1
ATOM 1447 C CA . SER B 1 61 ? 0.851 24.562 2.01 1 94.69 61 SER B CA 1
ATOM 1448 C C . SER B 1 61 ? -0.235 25.641 1.933 1 94.69 61 SER B C 1
ATOM 1450 O O . SER B 1 61 ? -1.052 25.641 1.01 1 94.69 61 SER B O 1
ATOM 1452 N N . LYS B 1 62 ? -0.359 26.547 2.959 1 93.69 62 LYS B N 1
ATOM 1453 C CA . LYS B 1 62 ? -1.376 27.594 3.037 1 93.69 62 LYS B CA 1
ATOM 1454 C C . LYS B 1 62 ? -2.781 27 2.977 1 93.69 62 LYS B C 1
ATOM 1456 O O . LYS B 1 62 ? -3.664 27.547 2.312 1 93.69 62 LYS B O 1
ATOM 1461 N N . GLY B 1 63 ? -2.854 25.812 3.518 1 92.94 63 GLY B N 1
ATOM 1462 C CA . GLY B 1 63 ? -4.145 25.141 3.643 1 92.94 63 GLY B CA 1
ATOM 1463 C C . GLY B 1 63 ? -4.602 24.484 2.357 1 92.94 63 GLY B C 1
ATOM 1464 O O . GLY B 1 63 ? -5.719 23.969 2.281 1 92.94 63 GLY B O 1
ATOM 1465 N N . THR B 1 64 ? -3.729 24.422 1.313 1 94.81 64 THR B N 1
ATOM 1466 C CA . THR B 1 64 ? -4.168 23.922 0.014 1 94.81 64 THR B CA 1
ATOM 1467 C C . THR B 1 64 ? -3.957 22.422 -0.091 1 94.81 64 THR B C 1
ATOM 1469 O O . THR B 1 64 ? -4.531 21.766 -0.966 1 94.81 64 THR B O 1
ATOM 1472 N N . PHE B 1 65 ? -3.053 21.922 0.729 1 95.69 65 PHE B N 1
ATOM 1473 C CA . PHE B 1 65 ? -2.779 20.484 0.661 1 95.69 65 PHE B CA 1
ATOM 1474 C C . PHE B 1 65 ? -4 19.688 1.092 1 95.69 65 PHE B C 1
ATOM 1476 O O . PHE B 1 65 ? -4.543 19.906 2.178 1 95.69 65 PHE B O 1
ATOM 1483 N N . SER B 1 66 ? -4.398 18.734 0.238 1 96.38 66 SER B N 1
ATOM 1484 C CA . SER B 1 66 ? -5.605 17.969 0.522 1 96.38 66 SER B CA 1
ATOM 1485 C C . SER B 1 66 ? -5.594 16.625 -0.216 1 96.38 66 SER B C 1
ATOM 1487 O O . SER B 1 66 ? -4.984 16.5 -1.28 1 96.38 66 SER B O 1
ATOM 1489 N N . ILE B 1 67 ? -6.191 15.664 0.429 1 97.88 67 ILE B N 1
ATOM 1490 C CA . ILE B 1 67 ? -6.582 14.469 -0.31 1 97.88 67 ILE B CA 1
ATOM 1491 C C . ILE B 1 67 ? -7.801 14.773 -1.178 1 97.88 67 ILE B C 1
ATOM 1493 O O . ILE B 1 67 ? -8.906 14.961 -0.664 1 97.88 67 ILE B O 1
ATOM 1497 N N . THR B 1 68 ? -7.645 14.773 -2.43 1 97.94 68 THR B N 1
ATOM 1498 C CA . THR B 1 68 ? -8.695 15.227 -3.33 1 97.94 68 THR B CA 1
ATOM 1499 C C . THR B 1 68 ? -9.609 14.062 -3.725 1 97.94 68 THR B C 1
ATOM 1501 O O . THR B 1 68 ? -10.727 14.273 -4.184 1 97.94 68 THR B O 1
ATOM 1504 N N . ARG B 1 69 ? -9.102 12.891 -3.637 1 97.75 69 ARG B N 1
ATOM 1505 C CA . ARG B 1 69 ? -9.844 11.68 -3.98 1 97.75 69 ARG B CA 1
ATOM 1506 C C . ARG B 1 69 ? -9.297 10.469 -3.236 1 97.75 69 ARG B C 1
ATOM 1508 O O . ARG B 1 69 ? -8.086 10.336 -3.061 1 97.75 69 ARG B O 1
ATOM 1515 N N . ALA B 1 70 ? -10.117 9.648 -2.725 1 98 70 ALA B N 1
ATOM 1516 C CA . ALA B 1 70 ? -9.805 8.312 -2.203 1 98 70 ALA B CA 1
ATOM 1517 C C . ALA B 1 70 ? -10.562 7.234 -2.971 1 98 70 ALA B C 1
ATOM 1519 O O . ALA B 1 70 ? -11.789 7.242 -3.014 1 98 70 ALA B O 1
ATOM 1520 N N . ASP B 1 71 ? -9.859 6.371 -3.549 1 97.38 71 ASP B N 1
ATOM 1521 C CA . ASP B 1 71 ? -10.461 5.449 -4.508 1 97.38 71 ASP B CA 1
ATOM 1522 C C . ASP B 1 71 ? -10.789 4.109 -3.85 1 97.38 71 ASP B C 1
ATOM 1524 O O . ASP B 1 71 ? -11.906 3.602 -3.982 1 97.38 71 ASP B O 1
ATOM 1528 N N . HIS B 1 72 ? -9.836 3.539 -3.254 1 98.56 72 HIS B N 1
ATOM 1529 C CA . HIS B 1 72 ? -10.008 2.184 -2.744 1 98.56 72 HIS B CA 1
ATOM 1530 C C . HIS B 1 72 ? -9.484 2.062 -1.316 1 98.56 72 HIS B C 1
ATOM 1532 O O . HIS B 1 72 ? -8.469 2.668 -0.969 1 98.56 72 HIS B O 1
ATOM 1538 N N . TYR B 1 73 ? -10.211 1.364 -0.511 1 98.75 73 TYR B N 1
ATOM 1539 C CA . TYR B 1 73 ? -9.844 0.932 0.831 1 98.75 73 TYR B CA 1
ATOM 1540 C C . TYR B 1 73 ? -9.703 -0.584 0.896 1 98.75 73 TYR B C 1
ATOM 1542 O O . TYR B 1 73 ? -10.688 -1.311 0.777 1 98.75 73 TYR B O 1
ATOM 1550 N N . MET B 1 74 ? -8.438 -1.023 1.055 1 98.81 74 MET B N 1
ATOM 1551 C CA . MET B 1 74 ? -8.156 -2.449 0.906 1 98.81 74 MET B CA 1
ATOM 1552 C C . MET B 1 74 ? -7.48 -3.004 2.154 1 98.81 74 MET B C 1
ATOM 1554 O O . MET B 1 74 ? -6.457 -2.475 2.596 1 98.81 74 MET B O 1
ATOM 1558 N N . ALA B 1 75 ? -8.023 -4.117 2.666 1 98.31 75 ALA B N 1
ATOM 1559 C CA . ALA B 1 75 ? -7.531 -4.637 3.938 1 98.31 75 ALA B CA 1
ATOM 1560 C C . ALA B 1 75 ? -6.703 -5.902 3.729 1 98.31 75 ALA B C 1
ATOM 1562 O O . ALA B 1 75 ? -6.965 -6.676 2.805 1 98.31 75 ALA B O 1
ATOM 1563 N N . ASN B 1 76 ? -5.707 -6.141 4.547 1 98.62 76 ASN B N 1
ATOM 1564 C CA . ASN B 1 76 ? -4.977 -7.383 4.781 1 98.62 76 ASN B CA 1
ATOM 1565 C C . ASN B 1 76 ? -4.496 -7.488 6.227 1 98.62 76 ASN B C 1
ATOM 1567 O O . ASN B 1 76 ? -3.49 -6.879 6.598 1 98.62 76 ASN B O 1
ATOM 1571 N N . GLY B 1 77 ? -5.215 -8.312 6.996 1 96.56 77 GLY B N 1
ATOM 1572 C CA . GLY B 1 77 ? -4.953 -8.344 8.43 1 96.56 77 GLY B CA 1
ATOM 1573 C C . GLY B 1 77 ? -5.207 -7.016 9.109 1 96.56 77 GLY B C 1
ATOM 1574 O O . GLY B 1 77 ? -6.285 -6.434 8.969 1 96.56 77 GLY B O 1
ATOM 1575 N N . ASP B 1 78 ? -4.203 -6.508 9.805 1 97.44 78 ASP B N 1
ATOM 1576 C CA . ASP B 1 78 ? -4.32 -5.266 10.562 1 97.44 78 ASP B CA 1
ATOM 1577 C C . ASP B 1 78 ? -3.955 -4.059 9.703 1 97.44 78 ASP B C 1
ATOM 1579 O O . ASP B 1 78 ? -3.879 -2.934 10.203 1 97.44 78 ASP B O 1
ATOM 1583 N N . PHE B 1 79 ? -3.742 -4.316 8.445 1 98.69 79 PHE B N 1
ATOM 1584 C CA . PHE B 1 79 ? -3.332 -3.232 7.562 1 98.69 79 PHE B CA 1
ATOM 1585 C C . PHE B 1 79 ? -4.465 -2.846 6.621 1 98.69 79 PHE B C 1
ATOM 1587 O O . PHE B 1 79 ? -5.27 -3.693 6.227 1 98.69 79 PHE B O 1
ATOM 1594 N N . VAL B 1 80 ? -4.512 -1.593 6.301 1 98.81 80 VAL B N 1
ATOM 1595 C CA . VAL B 1 80 ? -5.359 -1.079 5.23 1 98.81 80 VAL B CA 1
ATOM 1596 C C . VAL B 1 80 ? -4.531 -0.196 4.297 1 98.81 80 VAL B C 1
ATOM 1598 O O . VAL B 1 80 ? -3.844 0.722 4.75 1 98.81 80 VAL B O 1
ATOM 1601 N N . ALA B 1 81 ? -4.52 -0.518 3.051 1 98.94 81 ALA B N 1
ATOM 1602 C CA . ALA B 1 81 ? -3.975 0.357 2.016 1 98.94 81 ALA B CA 1
ATOM 1603 C C . ALA B 1 81 ? -5.074 1.183 1.359 1 98.94 81 ALA B C 1
ATOM 1605 O O . ALA B 1 81 ? -6.109 0.642 0.954 1 98.94 81 ALA B O 1
ATOM 1606 N N . VAL B 1 82 ? -4.883 2.422 1.277 1 98.94 82 VAL B N 1
ATOM 1607 C CA . VAL B 1 82 ? -5.828 3.336 0.643 1 98.94 82 VAL B CA 1
ATOM 1608 C C . VAL B 1 82 ? -5.176 3.988 -0.574 1 98.94 82 VAL B C 1
ATOM 1610 O O . VAL B 1 82 ? -4.148 4.66 -0.451 1 98.94 82 VAL B O 1
ATOM 1613 N N . THR B 1 83 ? -5.672 3.73 -1.763 1 98.88 83 THR B N 1
ATOM 1614 C CA . THR B 1 83 ? -5.227 4.496 -2.924 1 98.88 83 THR B CA 1
ATOM 1615 C C . THR B 1 83 ? -5.961 5.828 -3.006 1 98.88 83 THR B C 1
ATOM 1617 O O . THR B 1 83 ? -7.176 5.887 -2.811 1 98.88 83 THR B O 1
ATOM 1620 N N . LEU B 1 84 ? -5.195 6.848 -3.273 1 98.81 84 LEU B N 1
ATOM 1621 C CA . LEU B 1 84 ? -5.766 8.188 -3.199 1 98.81 84 LEU B CA 1
ATOM 1622 C C . LEU B 1 84 ? -5.012 9.148 -4.113 1 98.81 84 LEU B C 1
ATOM 1624 O O . LEU B 1 84 ? -4.066 8.75 -4.797 1 98.81 84 LEU B O 1
ATOM 1628 N N . GLU B 1 85 ? -5.57 10.297 -4.289 1 98.69 85 GLU B N 1
ATOM 1629 C CA . GLU B 1 85 ? -4.938 11.445 -4.934 1 98.69 85 GLU B CA 1
ATOM 1630 C C . GLU B 1 85 ? -4.832 12.625 -3.971 1 98.69 85 GLU B C 1
ATOM 1632 O O . GLU B 1 85 ? -5.766 12.898 -3.217 1 98.69 85 GLU B O 1
ATOM 1637 N N . PHE B 1 86 ? -3.701 13.219 -3.908 1 98.31 86 PHE B N 1
ATOM 1638 C CA . PHE B 1 86 ? -3.531 14.43 -3.107 1 98.31 86 PHE B CA 1
ATOM 1639 C C . PHE B 1 86 ? -2.986 15.57 -3.959 1 98.31 86 PHE B C 1
ATOM 1641 O O . PHE B 1 86 ? -2.367 15.336 -4.996 1 98.31 86 PHE B O 1
ATOM 1648 N N . ALA B 1 87 ? -3.303 16.734 -3.541 1 98 87 ALA B N 1
ATOM 1649 C CA . ALA B 1 87 ? -2.967 17.938 -4.301 1 98 87 ALA B CA 1
ATOM 1650 C C . ALA B 1 87 ? -2.646 19.109 -3.367 1 98 87 ALA B C 1
ATOM 1652 O O . ALA B 1 87 ? -2.898 19.031 -2.162 1 98 87 ALA B O 1
ATOM 1653 N N . GLY B 1 88 ? -2.049 20.109 -3.885 1 97.38 88 GLY B N 1
ATOM 1654 C CA . GLY B 1 88 ? -1.727 21.328 -3.172 1 97.38 88 GLY B CA 1
ATOM 1655 C C . GLY B 1 88 ? -0.95 22.328 -4.016 1 97.38 88 GLY B C 1
ATOM 1656 O O . GLY B 1 88 ? -0.546 22.016 -5.137 1 97.38 88 GLY B O 1
ATOM 1657 N N . GLU B 1 89 ? -0.921 23.484 -3.52 1 95.88 89 GLU B N 1
ATOM 1658 C CA . GLU B 1 89 ? -0.136 24.547 -4.152 1 95.88 89 GLU B CA 1
ATOM 1659 C C . GLU B 1 89 ? 0.686 25.312 -3.121 1 95.88 89 GLU B C 1
ATOM 1661 O O . GLU B 1 89 ? 0.132 25.875 -2.176 1 95.88 89 GLU B O 1
ATOM 1666 N N . ALA B 1 90 ? 1.975 25.25 -3.252 1 91.44 90 ALA B N 1
ATOM 1667 C CA . ALA B 1 90 ? 2.922 25.938 -2.379 1 91.44 90 ALA B CA 1
ATOM 1668 C C . ALA B 1 90 ? 4.281 26.094 -3.057 1 91.44 90 ALA B C 1
ATOM 1670 O O . ALA B 1 90 ? 4.641 25.297 -3.928 1 91.44 90 ALA B O 1
ATOM 1671 N N . ASN B 1 91 ? 5.008 27.125 -2.609 1 88.19 91 ASN B N 1
ATOM 1672 C CA . ASN B 1 91 ? 6.383 27.328 -3.055 1 88.19 91 ASN B CA 1
ATOM 1673 C C . ASN B 1 91 ? 6.488 27.328 -4.578 1 88.19 91 ASN B C 1
ATOM 1675 O O . ASN B 1 91 ? 7.402 26.719 -5.141 1 88.19 91 ASN B O 1
ATOM 1679 N N . GLY B 1 92 ? 5.445 27.75 -5.227 1 90.94 92 GLY B N 1
ATOM 1680 C CA . GLY B 1 92 ? 5.453 27.859 -6.68 1 90.94 92 GLY B CA 1
ATOM 1681 C C . GLY B 1 92 ? 5.176 26.531 -7.379 1 90.94 92 GLY B C 1
ATOM 1682 O O . GLY B 1 92 ? 5.254 26.453 -8.602 1 90.94 92 GLY B O 1
ATOM 1683 N N . ILE B 1 93 ? 4.926 25.547 -6.582 1 94.5 93 ILE B N 1
ATOM 1684 C CA . ILE B 1 93 ? 4.676 24.219 -7.125 1 94.5 93 ILE B CA 1
ATOM 1685 C C . ILE B 1 93 ? 3.197 23.859 -6.98 1 94.5 93 ILE B C 1
ATOM 1687 O O . ILE B 1 93 ? 2.609 24.062 -5.914 1 94.5 93 ILE B O 1
ATOM 1691 N N . LYS B 1 94 ? 2.541 23.484 -8.039 1 96.06 94 LYS B N 1
ATOM 1692 C CA . LYS B 1 94 ? 1.22 22.859 -8.016 1 96.06 94 LYS B CA 1
ATOM 1693 C C . LYS B 1 94 ? 1.33 21.344 -8.07 1 96.06 94 LYS B C 1
ATOM 1695 O O . LYS B 1 94 ? 1.788 20.781 -9.07 1 96.06 94 LYS B O 1
ATOM 1700 N N . LEU B 1 95 ? 0.887 20.781 -7.039 1 96.44 95 LEU B N 1
ATOM 1701 C CA . LEU B 1 95 ? 1.005 19.344 -6.852 1 96.44 95 LEU B CA 1
ATOM 1702 C C . LEU B 1 95 ? -0.342 18.656 -7.051 1 96.44 95 LEU B C 1
ATOM 1704 O O . LEU B 1 95 ? -1.371 19.141 -6.582 1 96.44 95 LEU B O 1
ATOM 1708 N N . LYS B 1 96 ? -0.402 17.594 -7.816 1 98.06 96 LYS B N 1
ATOM 1709 C CA . LYS B 1 96 ? -1.511 16.656 -7.945 1 98.06 96 LYS B CA 1
ATOM 1710 C C . LYS B 1 96 ? -1.012 15.273 -8.352 1 98.06 96 LYS B C 1
ATOM 1712 O O . LYS B 1 96 ? -0.548 15.086 -9.477 1 98.06 96 LYS B O 1
ATOM 1717 N N . GLN B 1 97 ? -1.045 14.398 -7.492 1 98.25 97 GLN B N 1
ATOM 1718 C CA . GLN B 1 97 ? -0.458 13.094 -7.809 1 98.25 97 GLN B CA 1
ATOM 1719 C C . GLN B 1 97 ? -1.123 11.984 -7.004 1 98.25 97 GLN B C 1
ATOM 1721 O O . GLN B 1 97 ? -1.632 12.219 -5.906 1 98.25 97 GLN B O 1
ATOM 1726 N N . PRO B 1 98 ? -1.16 10.836 -7.547 1 98.56 98 PRO B N 1
ATOM 1727 C CA . PRO B 1 98 ? -1.643 9.672 -6.793 1 98.56 98 PRO B CA 1
ATOM 1728 C C . PRO B 1 98 ? -0.683 9.25 -5.684 1 98.56 98 PRO B C 1
ATOM 1730 O O . PRO B 1 98 ? 0.506 9.578 -5.73 1 98.56 98 PRO B O 1
ATOM 1733 N N . GLY B 1 99 ? -1.187 8.602 -4.723 1 98.75 99 GLY B N 1
ATOM 1734 C CA . GLY B 1 99 ? -0.419 8.016 -3.637 1 98.75 99 GLY B CA 1
ATOM 1735 C C . GLY B 1 99 ? -1.125 6.855 -2.969 1 98.75 99 GLY B C 1
ATOM 1736 O O . GLY B 1 99 ? -2.178 6.41 -3.432 1 98.75 99 GLY B O 1
ATOM 1737 N N . VAL B 1 100 ? -0.501 6.328 -1.969 1 98.94 100 VAL B N 1
ATOM 1738 C CA . VAL B 1 100 ? -1.055 5.289 -1.105 1 98.94 100 VAL B CA 1
ATOM 1739 C C . VAL B 1 100 ? -0.773 5.629 0.357 1 98.94 100 VAL B C 1
ATOM 1741 O O . VAL B 1 100 ? 0.344 6.02 0.706 1 98.94 100 VAL B O 1
ATOM 1744 N N . ASP B 1 101 ? -1.785 5.621 1.197 1 98.94 101 ASP B N 1
ATOM 1745 C CA . ASP B 1 101 ? -1.611 5.594 2.646 1 98.94 101 ASP B CA 1
ATOM 1746 C C . ASP B 1 101 ? -1.75 4.176 3.191 1 98.94 101 ASP B C 1
ATOM 1748 O O . ASP B 1 101 ? -2.775 3.523 2.986 1 98.94 101 ASP B O 1
ATOM 1752 N N . LEU B 1 102 ? -0.696 3.682 3.773 1 98.94 102 LEU B N 1
ATOM 1753 C CA . LEU B 1 102 ? -0.734 2.406 4.48 1 98.94 102 LEU B CA 1
ATOM 1754 C C . LEU B 1 102 ? -0.93 2.619 5.977 1 98.94 102 LEU B C 1
ATOM 1756 O O . LEU B 1 102 ? -0.122 3.289 6.625 1 98.94 102 LEU B O 1
ATOM 1760 N N . LEU B 1 103 ? -2.012 2.014 6.477 1 98.88 103 LEU B N 1
ATOM 1761 C CA . LEU B 1 103 ? -2.377 2.166 7.879 1 98.88 103 LEU B CA 1
ATOM 1762 C C . LEU B 1 103 ? -2.361 0.818 8.594 1 98.88 103 LEU B C 1
ATOM 1764 O O . LEU B 1 103 ? -2.898 -0.166 8.086 1 98.88 103 LEU B O 1
ATOM 1768 N N . ARG B 1 104 ? -1.69 0.758 9.719 1 98.88 104 ARG B N 1
ATOM 1769 C CA . ARG B 1 104 ? -1.843 -0.386 10.609 1 98.88 104 ARG B CA 1
ATOM 1770 C C . ARG B 1 104 ? -2.756 -0.048 11.781 1 98.88 104 ARG B C 1
ATOM 1772 O O . ARG B 1 104 ? -2.594 0.994 12.422 1 98.88 104 ARG B O 1
ATOM 1779 N N . VAL B 1 105 ? -3.729 -0.862 12.023 1 98.69 105 VAL B N 1
ATOM 1780 C CA . VAL B 1 105 ? -4.738 -0.609 13.047 1 98.69 105 VAL B CA 1
ATOM 1781 C C . VAL B 1 105 ? -4.637 -1.663 14.148 1 98.69 105 VAL B C 1
ATOM 1783 O O . VAL B 1 105 ? -4.543 -2.859 13.859 1 98.69 105 VAL B O 1
ATOM 1786 N N . GLU B 1 106 ? -4.531 -1.254 15.328 1 97.69 106 GLU B N 1
ATOM 1787 C CA . GLU B 1 106 ? -4.57 -2.1 16.516 1 97.69 106 GLU B CA 1
ATOM 1788 C C . GLU B 1 106 ? -5.504 -1.52 17.578 1 97.69 106 GLU B C 1
ATOM 1790 O O . GLU B 1 106 ? -5.418 -0.336 17.906 1 97.69 106 GLU B O 1
ATOM 1795 N N . ASP B 1 107 ? -6.43 -2.406 18.062 1 94.88 107 ASP B N 1
ATOM 1796 C CA . ASP B 1 107 ? -7.355 -2.041 19.141 1 94.88 107 ASP B CA 1
ATOM 1797 C C . ASP B 1 107 ? -8.125 -0.769 18.797 1 94.88 107 ASP B C 1
ATOM 1799 O O . ASP B 1 107 ? -8.203 0.156 19.609 1 94.88 107 ASP B O 1
ATOM 1803 N N . GLY B 1 108 ? -8.453 -0.697 17.562 1 96.19 108 GLY B N 1
ATOM 1804 C CA . GLY B 1 108 ? -9.352 0.362 17.125 1 96.19 108 GLY B CA 1
ATOM 1805 C C . GLY B 1 108 ? -8.641 1.68 16.875 1 96.19 108 GLY B C 1
ATOM 1806 O O . GLY B 1 108 ? -9.289 2.709 16.672 1 96.19 108 GLY B O 1
ATOM 1807 N N . LYS B 1 109 ? -7.328 1.675 16.875 1 98.25 109 LYS B N 1
ATOM 1808 C CA . LYS B 1 109 ? -6.551 2.887 16.625 1 98.25 109 LYS B CA 1
ATOM 1809 C C . LYS B 1 109 ? -5.508 2.658 15.531 1 98.25 109 LYS B C 1
ATOM 1811 O O . LYS B 1 109 ? -4.977 1.555 15.391 1 98.25 109 LYS B O 1
ATOM 1816 N N . ILE B 1 110 ? -5.246 3.709 14.789 1 98.81 110 ILE B N 1
ATOM 1817 C CA . ILE B 1 110 ? -4.137 3.664 13.844 1 98.81 110 ILE B CA 1
ATOM 1818 C C . ILE B 1 110 ? -2.812 3.785 14.602 1 98.81 110 ILE B C 1
ATOM 1820 O O . ILE B 1 110 ? -2.553 4.797 15.25 1 98.81 110 ILE B O 1
ATOM 1824 N N . VAL B 1 111 ? -2.006 2.768 14.5 1 98.81 111 VAL B N 1
ATOM 1825 C CA . VAL B 1 111 ? -0.785 2.744 15.305 1 98.81 111 VAL B CA 1
ATOM 1826 C C . VAL B 1 111 ? 0.426 2.992 14.406 1 98.81 111 VAL B C 1
ATOM 1828 O O . VAL B 1 111 ? 1.525 3.258 14.898 1 98.81 111 VAL B O 1
ATOM 1831 N N . GLU B 1 112 ? 0.266 2.889 13.156 1 98.88 112 GLU B N 1
ATOM 1832 C CA . GLU B 1 112 ? 1.34 3.137 12.195 1 98.88 112 GLU B CA 1
ATOM 1833 C C . GLU B 1 112 ? 0.792 3.688 10.883 1 98.88 112 GLU B C 1
ATOM 1835 O O . GLU B 1 112 ? -0.245 3.23 10.398 1 98.88 112 GLU B O 1
ATOM 1840 N N . VAL B 1 113 ? 1.407 4.707 10.344 1 98.88 113 VAL B N 1
ATOM 1841 C CA . VAL B 1 113 ? 1.096 5.305 9.047 1 98.88 113 VAL B CA 1
ATOM 1842 C C . VAL B 1 113 ? 2.352 5.344 8.18 1 98.88 113 VAL B C 1
ATOM 1844 O O . VAL B 1 113 ? 3.406 5.805 8.625 1 98.88 113 VAL B O 1
ATOM 1847 N N . ARG B 1 114 ? 2.342 4.77 7.055 1 98.94 114 ARG B N 1
ATOM 1848 C CA . ARG B 1 114 ? 3.393 4.883 6.047 1 98.94 114 ARG B CA 1
ATOM 1849 C C . ARG B 1 114 ? 2.846 5.453 4.746 1 98.94 114 ARG B C 1
ATOM 1851 O O . ARG B 1 114 ? 1.919 4.891 4.156 1 98.94 114 ARG B O 1
ATOM 1858 N N . LEU B 1 115 ? 3.365 6.555 4.305 1 98.88 115 LEU B N 1
ATOM 1859 C CA . LEU B 1 115 ? 2.846 7.266 3.145 1 98.88 115 LEU B CA 1
ATOM 1860 C C . LEU B 1 115 ? 3.703 6.992 1.912 1 98.88 115 LEU B C 1
ATOM 1862 O O . LEU B 1 115 ? 4.93 6.918 2.01 1 98.88 115 LEU B O 1
ATOM 1866 N N . PHE B 1 116 ? 3.072 6.871 0.764 1 98.88 116 PHE B N 1
ATOM 1867 C CA . PHE B 1 116 ? 3.73 6.66 -0.521 1 98.88 116 PHE B CA 1
ATOM 1868 C C . PHE B 1 116 ? 3.256 7.684 -1.545 1 98.88 116 PHE B C 1
ATOM 1870 O O . PHE B 1 116 ? 2.055 7.941 -1.663 1 98.88 116 PHE B O 1
ATOM 1877 N N . SER B 1 117 ? 4.16 8.273 -2.229 1 98.62 117 SER B N 1
ATOM 1878 C CA . SER B 1 117 ? 3.871 9.289 -3.234 1 98.62 117 SER B CA 1
ATOM 1879 C C . SER B 1 117 ? 4.422 8.891 -4.598 1 98.62 117 SER B C 1
ATOM 1881 O O . SER B 1 117 ? 5.523 8.352 -4.695 1 98.62 117 SER B O 1
ATOM 1883 N N . SER B 1 118 ? 3.664 9.25 -5.691 1 98.5 118 SER B N 1
ATOM 1884 C CA . SER B 1 118 ? 4.043 8.789 -7.027 1 98.5 118 SER B CA 1
ATOM 1885 C C . SER B 1 118 ? 5.18 9.633 -7.598 1 98.5 118 SER B C 1
ATOM 1887 O O . SER B 1 118 ? 5.926 9.172 -8.461 1 98.5 118 SER B O 1
ATOM 1889 N N . ASP B 1 119 ? 5.266 10.844 -7.25 1 98 119 ASP B N 1
ATOM 1890 C CA . ASP B 1 119 ? 6.352 11.742 -7.629 1 98 119 ASP B CA 1
ATOM 1891 C C . ASP B 1 119 ? 6.992 12.375 -6.398 1 98 119 ASP B C 1
ATOM 1893 O O . ASP B 1 119 ? 6.664 13.5 -6.031 1 98 119 ASP B O 1
ATOM 1897 N N . GLN B 1 120 ? 7.949 11.609 -5.875 1 97.12 120 GLN B N 1
ATOM 1898 C CA . GLN B 1 120 ? 8.562 12.016 -4.613 1 97.12 120 GLN B CA 1
ATOM 1899 C C . GLN B 1 120 ? 9.391 13.289 -4.785 1 97.12 120 GLN B C 1
ATOM 1901 O O . GLN B 1 120 ? 9.445 14.125 -3.885 1 97.12 120 GLN B O 1
ATOM 1906 N N . LYS B 1 121 ? 10.07 13.398 -5.926 1 96.19 121 LYS B N 1
ATOM 1907 C CA . LYS B 1 121 ? 10.883 14.586 -6.176 1 96.19 121 LYS B CA 1
ATOM 1908 C C . LYS B 1 121 ? 10.023 15.852 -6.172 1 96.19 121 LYS B C 1
ATOM 1910 O O . LYS B 1 121 ? 10.414 16.875 -5.594 1 96.19 121 LYS B O 1
ATOM 1915 N N . GLN B 1 122 ? 8.844 15.797 -6.844 1 97 122 GLN B N 1
ATOM 1916 C CA . GLN B 1 122 ? 7.93 16.938 -6.859 1 97 122 GLN B CA 1
ATOM 1917 C C . GLN B 1 122 ? 7.43 17.25 -5.453 1 97 122 GLN B C 1
ATOM 1919 O O . GLN B 1 122 ? 7.359 18.422 -5.066 1 97 122 GLN B O 1
ATOM 1924 N N . GLU B 1 123 ? 7.098 16.219 -4.699 1 96.75 123 GLU B N 1
ATOM 1925 C CA . GLU B 1 123 ? 6.609 16.438 -3.342 1 96.75 123 GLU B CA 1
ATOM 1926 C C . GLU B 1 123 ? 7.691 17.047 -2.461 1 96.75 123 GLU B C 1
ATOM 1928 O O . GLU B 1 123 ? 7.398 17.922 -1.63 1 96.75 123 GLU B O 1
ATOM 1933 N N . ASP B 1 124 ? 8.953 16.562 -2.623 1 96.69 124 ASP B N 1
ATOM 1934 C CA . ASP B 1 124 ? 10.07 17.141 -1.878 1 96.69 124 ASP B CA 1
ATOM 1935 C C . ASP B 1 124 ? 10.18 18.641 -2.148 1 96.69 124 ASP B C 1
ATOM 1937 O O . ASP B 1 124 ? 10.367 19.438 -1.223 1 96.69 124 ASP B O 1
ATOM 1941 N N . SER B 1 125 ? 10.07 19.031 -3.416 1 95.81 125 SER B N 1
ATOM 1942 C CA . SER B 1 125 ? 10.141 20.438 -3.797 1 95.81 125 SER B CA 1
ATOM 1943 C C . SER B 1 125 ? 8.961 21.219 -3.229 1 95.81 125 SER B C 1
ATOM 1945 O O . SER B 1 125 ? 9.109 22.375 -2.816 1 95.81 125 SER B O 1
ATOM 1947 N N . PHE B 1 126 ? 7.824 20.562 -3.186 1 96.94 126 PHE B N 1
ATOM 1948 C CA . PHE B 1 126 ? 6.598 21.172 -2.682 1 96.94 126 PHE B CA 1
ATOM 1949 C C . PHE B 1 126 ? 6.738 21.547 -1.212 1 96.94 126 PHE B C 1
ATOM 1951 O O . PHE B 1 126 ? 6.379 22.656 -0.809 1 96.94 126 PHE B O 1
ATOM 1958 N N . TRP B 1 127 ? 7.309 20.672 -0.386 1 96.19 127 TRP B N 1
ATOM 1959 C CA . TRP B 1 127 ? 7.41 20.875 1.055 1 96.19 127 TRP B CA 1
ATOM 1960 C C . TRP B 1 127 ? 8.641 21.719 1.401 1 96.19 127 TRP B C 1
ATOM 1962 O O . TRP B 1 127 ? 8.672 22.391 2.438 1 96.19 127 TRP B O 1
ATOM 1972 N N . GLY B 1 128 ? 9.609 21.656 0.525 1 93.94 128 GLY B N 1
ATOM 1973 C CA . GLY B 1 128 ? 10.828 22.422 0.752 1 93.94 128 GLY B CA 1
ATOM 1974 C C . GLY B 1 128 ? 11.781 21.75 1.724 1 93.94 128 GLY B C 1
ATOM 1975 O O . GLY B 1 128 ? 11.398 20.844 2.455 1 93.94 128 GLY B O 1
ATOM 1976 N N . THR B 1 129 ? 13.125 22.125 1.619 1 85.06 129 THR B N 1
ATOM 1977 C CA . THR B 1 129 ? 14.18 21.578 2.467 1 85.06 129 THR B CA 1
ATOM 1978 C C . THR B 1 129 ? 14.164 22.234 3.84 1 85.06 129 THR B C 1
ATOM 1980 O O . THR B 1 129 ? 13.617 23.328 4.004 1 85.06 129 THR B O 1
ATOM 1983 N N . SER B 1 130 ? 14.438 21.344 4.918 1 72.56 130 SER B N 1
ATOM 1984 C CA . SER B 1 130 ? 14.555 21.953 6.238 1 72.56 130 SER B CA 1
ATOM 1985 C C . SER B 1 130 ? 15.523 23.125 6.223 1 72.56 130 SER B C 1
ATOM 1987 O O . SER B 1 130 ? 16.562 23.078 5.547 1 72.56 130 SER B O 1
ATOM 1989 N N . HIS B 1 131 ? 15.07 24.391 6.473 1 55 131 HIS B N 1
ATOM 1990 C CA . HIS B 1 131 ? 15.984 25.516 6.645 1 55 131 HIS B CA 1
ATOM 1991 C C . HIS B 1 131 ? 16.766 25.391 7.945 1 55 131 HIS B C 1
ATOM 1993 O O . HIS B 1 131 ? 16.281 24.828 8.922 1 55 131 HIS B O 1
#

Radius of gyration: 18.83 Å; Cα contacts (8 Å, |Δi|>4): 602; chains: 2; bounding box: 37×56×39 Å

Nearest PDB structures (foldseek):
  3g8z-assembly1_A-2  TM=1.001E+00  e=6.241E-21  Xanthomonas campestris pv. campestris
  1tuh-assembly1_A-2  TM=9.417E-01  e=1.747E-10  uncultured bacterium
  3fgy-assembly1_B  TM=8.112E-01  e=1.836E-07  Paraburkholderia xenovorans LB400
  3dmc-assembly1_B  TM=8.221E-01  e=2.317E-06  Trichormus variabilis ATCC 29413
  4j8t-assembly5_D-2  TM=7.152E-01  e=1.138E-05  Pseudomonas aeruginosa PAO1

InterPro domains:
  IPR032710 NTF2-like domain superfamily [SSF54427] (3-123)
  IPR037401 SnoaL-like domain [PF12680] (8-113)

Secondary structure (DSSP, 8-state):
--HHHHHHHHHHHHHHT-HHHHHHHEEEEEEEEE-SSSTT-EEEESHHHHHHHHHHHHHHTTT--EEEEEEEEEEETTEEEEEEEEEEEETTEEEEEEEEEEEEEETTEEEEEEEEES-HHHHHHHH----/--HHHHHHHHHHHHHHT-HHHHHHHEEEEEEEEE-SSSTT-EEEESHHHHHHHHHHHHHHTTT--EEEEEEEEEEETTEEEEEEEEEEEETTEEEEEEEEEEEEEETTEEEEEEEEES-HHHHHHHH----

Sequence (262 aa):
MATIEIAKAYIKAVQTGDQAMLGRIISPNVIWHQPGNNQFSGVHCGMTAVGPMLGKMMEVSKGTFSITRADHYMANGDFVAVTLEFAGEANGIKLKQPGVDLLRVEDGKIVEVRLFSSDQKQEDSFWGTSHMATIEIAKAYIKAVQTGDQAMLGRIISPNVIWHQPGNNQFSGVHCGMTAVGPMLGKMMEVSKGTFSITRADHYMANGDFVAVTLEFAGEANGIKLKQPGVDLLRVEDGKIVEVRLFSSDQKQEDSFWGTSH

Organism: Plasmodiophora brassicae (NCBI:txid37360)

Foldseek 3Di:
DDLLVLVVQVQVCQQVVVVVSLVVAADQQAWEAADAAAQLHDIDTGCVGVVVSVVVQCVQQVNFWHFPFWDDWDDDVQKTKIKTWIWTDGPNATDIFIWIWIFGHDPRHTRYIYIGTPCRVSVRSSRHHND/DDLLVLVVQVQVCQQVVVVVSLVVAADQQAWEAADAAAQLHDIDTGCVGVVVSVVVQCVQQVNFWHFPFWDDWDDDVQKTKIKTWIWTDGPNATDIFIWIWIFGHDPRHTRYIHIGTPCRVSVRSSRHHND

Solvent-accessible surface area (backbone atoms only — not comparable to full-atom values): 13403 Å² total; per-residue (Å²): 124,56,70,62,58,53,51,52,50,48,53,51,23,63,56,66,66,35,59,67,58,47,62,68,37,39,33,68,70,18,40,36,38,37,44,69,77,24,59,74,36,44,80,36,68,17,42,86,46,43,48,58,49,53,52,50,50,38,56,67,23,70,64,44,58,37,60,77,42,74,77,40,75,15,57,41,87,54,30,31,44,30,41,30,30,35,30,28,47,21,84,91,35,79,46,73,45,48,32,36,44,36,36,33,45,55,96,76,18,35,43,31,39,41,42,30,43,59,52,46,70,60,51,23,56,41,71,26,67,66,126,124,56,70,63,56,53,51,52,50,50,52,52,22,63,56,67,67,36,59,68,56,46,62,68,38,38,33,68,71,18,39,34,37,37,45,68,78,25,58,72,35,44,79,35,65,17,42,84,45,43,49,58,51,54,53,49,50,38,57,66,23,72,63,45,57,37,61,77,43,74,78,40,73,16,56,40,89,53,31,33,42,30,40,33,30,37,31,28,49,22,84,93,35,79,48,73,44,50,33,36,46,36,35,32,45,55,96,76,17,34,42,31,39,41,41,29,44,60,52,47,70,60,50,23,58,41,71,27,66,66,127

pLDDT: mean 95.95, std 5.57, range [55.0, 98.94]